Protein AF-A0A959J757-F1 (afdb_monomer)

Radius of gyration: 20.27 Å; Cα contacts (8 Å, |Δi|>4): 132; chains: 1; bounding box: 50×36×52 Å

Structure (mmCIF, N/CA/C/O backbone):
data_AF-A0A959J757-F1
#
_entry.id   AF-A0A959J757-F1
#
loop_
_atom_site.group_PDB
_atom_site.id
_atom_site.type_symbol
_ato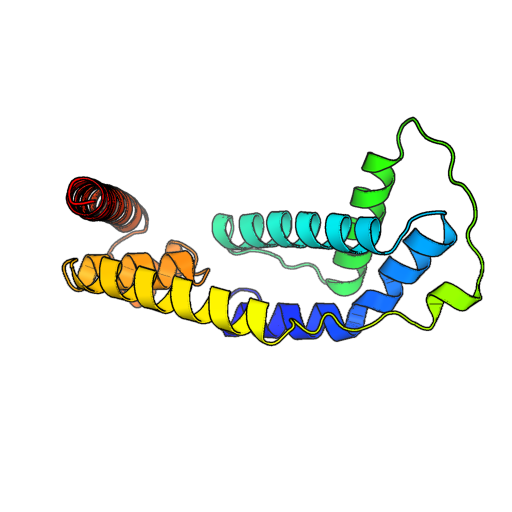m_site.label_atom_id
_atom_site.label_alt_id
_atom_site.label_comp_id
_atom_site.label_asym_id
_atom_site.label_entity_id
_atom_site.label_seq_id
_atom_site.pdbx_PDB_ins_code
_atom_site.Cartn_x
_atom_site.Cartn_y
_atom_site.Cartn_z
_atom_site.occupancy
_atom_site.B_iso_or_equiv
_atom_site.auth_seq_id
_atom_site.auth_comp_id
_atom_site.auth_asym_id
_atom_site.auth_atom_id
_atom_site.pdbx_PDB_model_num
ATOM 1 N N . MET A 1 1 ? -12.237 1.756 -11.701 1.00 68.75 1 MET A N 1
ATOM 2 C CA . MET A 1 1 ? -11.089 0.827 -11.520 1.00 68.75 1 MET A CA 1
ATOM 3 C C . MET A 1 1 ? -9.953 1.398 -10.667 1.00 68.75 1 MET A C 1
ATOM 5 O O . MET A 1 1 ? -9.907 1.036 -9.507 1.00 68.75 1 MET A O 1
ATOM 9 N N . LEU A 1 2 ? -9.057 2.284 -11.142 1.00 73.75 2 LEU A N 1
ATOM 10 C CA . LEU A 1 2 ? -7.909 2.737 -10.309 1.00 73.75 2 LEU A CA 1
ATOM 11 C C . LEU A 1 2 ? -8.295 3.537 -9.054 1.00 73.75 2 LEU A C 1
ATOM 13 O O . LEU A 1 2 ? -7.560 3.540 -8.070 1.00 73.75 2 LEU A O 1
ATOM 17 N N . TYR A 1 3 ? -9.446 4.204 -9.080 1.00 74.69 3 TYR A N 1
ATOM 18 C CA . TYR A 1 3 ? -9.943 5.008 -7.960 1.00 74.69 3 TYR A CA 1
ATOM 19 C C . TYR A 1 3 ? -10.592 4.164 -6.864 1.00 74.69 3 TYR A C 1
ATOM 21 O O . TYR A 1 3 ? -10.591 4.563 -5.707 1.00 74.69 3 TYR A O 1
ATOM 29 N N . GLU A 1 4 ? -11.102 2.989 -7.216 1.00 83.38 4 GLU A N 1
ATOM 30 C CA . GLU A 1 4 ? -11.810 2.112 -6.290 1.00 83.38 4 GLU A CA 1
ATOM 31 C C . GLU A 1 4 ? -10.814 1.188 -5.609 1.00 83.38 4 GLU A C 1
ATOM 33 O O . GLU A 1 4 ? -10.130 0.422 -6.282 1.00 83.38 4 GLU A O 1
ATOM 38 N N . GLY A 1 5 ? -10.722 1.253 -4.286 1.00 85.00 5 GLY A N 1
ATOM 39 C CA . GLY A 1 5 ? -9.860 0.378 -3.500 1.00 85.00 5 GLY A CA 1
ATOM 40 C C . GLY A 1 5 ? -10.224 -1.104 -3.608 1.00 85.00 5 GLY A C 1
ATOM 41 O O . GLY A 1 5 ? -11.229 -1.502 -4.207 1.00 85.00 5 GLY A O 1
ATOM 42 N N . GLY A 1 6 ? -9.401 -1.947 -2.989 1.00 87.06 6 GLY A N 1
ATOM 43 C CA . GLY A 1 6 ? -9.609 -3.390 -3.007 1.00 87.06 6 GLY A CA 1
ATOM 44 C C . GLY A 1 6 ? -9.318 -4.012 -4.369 1.00 87.06 6 GLY A C 1
ATOM 45 O O . GLY A 1 6 ? -8.343 -3.677 -5.046 1.00 87.06 6 GLY A O 1
ATOM 46 N N . GLU A 1 7 ? -10.169 -4.958 -4.758 1.00 88.44 7 GLU A N 1
ATOM 47 C CA . GLU A 1 7 ? -9.934 -5.811 -5.924 1.00 88.44 7 GLU A CA 1
ATOM 48 C C . GLU A 1 7 ? -9.911 -5.025 -7.244 1.00 88.44 7 GLU A C 1
ATOM 50 O O . GLU A 1 7 ? -9.098 -5.320 -8.118 1.00 88.44 7 GLU A O 1
ATOM 55 N N . ALA A 1 8 ? -10.718 -3.967 -7.370 1.00 87.75 8 ALA A N 1
ATOM 56 C CA . ALA A 1 8 ? -10.753 -3.134 -8.572 1.00 87.75 8 ALA A CA 1
ATOM 57 C C . ALA A 1 8 ? -9.390 -2.474 -8.864 1.00 87.75 8 ALA A C 1
ATOM 59 O O . ALA A 1 8 ? -8.887 -2.554 -9.991 1.00 87.75 8 ALA A O 1
ATOM 60 N N . ARG A 1 9 ? -8.743 -1.874 -7.852 1.00 87.25 9 ARG A N 1
ATOM 61 C CA . ARG A 1 9 ? -7.395 -1.300 -8.003 1.00 87.25 9 ARG A CA 1
ATOM 62 C C . ARG A 1 9 ? -6.340 -2.372 -8.246 1.00 87.25 9 ARG A C 1
ATOM 64 O O . ARG A 1 9 ? -5.465 -2.186 -9.090 1.00 87.25 9 ARG A O 1
ATOM 71 N N . LYS A 1 10 ? -6.437 -3.512 -7.557 1.00 86.88 10 LYS A N 1
ATOM 72 C CA . LYS A 1 10 ? -5.519 -4.645 -7.740 1.00 86.88 10 LYS A CA 1
ATOM 73 C C . LYS A 1 10 ? -5.543 -5.167 -9.179 1.00 86.88 10 LYS A C 1
ATOM 75 O O . LYS A 1 10 ? -4.488 -5.411 -9.766 1.00 86.88 10 LYS A O 1
ATOM 80 N N . GLN A 1 11 ? -6.727 -5.297 -9.772 1.00 87.56 11 GLN A N 1
ATOM 81 C CA . GLN A 1 11 ? -6.883 -5.704 -11.169 1.00 87.56 11 GLN A CA 1
ATOM 82 C C . GLN A 1 11 ? -6.304 -4.672 -12.134 1.00 87.56 11 GLN A C 1
ATOM 84 O O . GLN A 1 11 ? -5.620 -5.053 -13.085 1.00 87.56 11 GLN A O 1
ATOM 89 N N . ALA A 1 12 ? -6.503 -3.381 -11.860 1.00 86.56 12 ALA A N 1
ATOM 90 C CA . ALA A 1 12 ? -5.903 -2.323 -12.662 1.00 86.56 12 ALA A CA 1
ATOM 91 C C . ALA A 1 12 ? -4.368 -2.410 -12.657 1.00 86.56 12 ALA A C 1
ATOM 93 O O . ALA A 1 12 ? -3.754 -2.427 -13.723 1.00 86.56 12 ALA A O 1
ATOM 94 N N . TRP A 1 13 ? -3.745 -2.579 -11.488 1.00 85.19 13 TRP A N 1
ATOM 95 C CA . TRP A 1 13 ? -2.296 -2.776 -11.398 1.00 85.19 13 TRP A CA 1
ATOM 96 C C . TRP A 1 13 ? -1.813 -4.023 -12.123 1.00 85.19 13 TRP A C 1
ATOM 98 O O . TRP A 1 13 ? -0.822 -3.963 -12.848 1.00 85.19 13 TRP A O 1
ATOM 108 N N . LYS A 1 14 ? -2.527 -5.144 -11.982 1.00 85.88 14 LYS A N 1
ATOM 109 C CA . LYS A 1 14 ? -2.202 -6.386 -12.693 1.00 85.88 14 LYS A CA 1
ATOM 110 C C . LYS A 1 14 ? -2.222 -6.181 -14.208 1.00 85.88 14 LYS A C 1
ATOM 112 O O . LYS A 1 14 ? -1.334 -6.673 -14.901 1.00 85.88 14 LYS A O 1
ATOM 117 N N . TYR A 1 15 ? -3.206 -5.443 -14.718 1.00 85.75 15 TYR A N 1
ATOM 118 C CA . TYR A 1 15 ? -3.279 -5.080 -16.130 1.00 85.75 15 TYR A CA 1
ATOM 119 C C . TYR A 1 15 ? -2.092 -4.203 -16.551 1.00 85.75 15 TYR A C 1
ATOM 121 O O . TYR A 1 15 ? -1.427 -4.497 -17.543 1.00 85.75 15 TYR A O 1
ATOM 129 N N . MET A 1 16 ? -1.780 -3.162 -15.780 1.00 83.31 16 MET A N 1
ATOM 130 C CA . MET A 1 16 ? -0.703 -2.216 -16.089 1.00 83.31 16 MET A CA 1
ATOM 131 C C . MET A 1 16 ? 0.674 -2.882 -16.061 1.00 83.31 16 MET A C 1
ATOM 133 O O . MET A 1 16 ? 1.469 -2.663 -16.972 1.00 83.31 16 MET A O 1
ATOM 137 N N . TYR A 1 17 ? 0.925 -3.746 -15.074 1.00 82.69 17 TYR A N 1
ATOM 138 C CA . TYR A 1 17 ? 2.137 -4.559 -14.994 1.00 82.69 17 TYR A CA 1
ATOM 139 C C . TYR A 1 17 ? 2.300 -5.417 -16.248 1.00 82.69 17 TYR A C 1
ATOM 141 O O . TYR A 1 17 ? 3.321 -5.346 -16.921 1.00 82.69 17 TYR A O 1
ATOM 149 N N . LYS A 1 18 ? 1.265 -6.172 -16.628 1.00 82.62 18 LYS A N 1
ATOM 150 C CA . LYS A 1 18 ? 1.324 -7.036 -17.813 1.00 82.62 18 LYS A CA 1
ATOM 151 C C . LYS A 1 18 ? 1.508 -6.258 -19.115 1.00 82.62 18 LYS A C 1
ATOM 153 O O . LYS A 1 18 ? 2.212 -6.715 -20.006 1.00 82.62 18 LYS A O 1
ATOM 158 N N . THR A 1 19 ? 0.877 -5.093 -19.226 1.00 83.81 19 THR A N 1
ATOM 159 C CA . THR A 1 19 ? 0.795 -4.364 -20.498 1.00 83.81 19 THR A CA 1
ATOM 160 C C . THR A 1 19 ? 1.984 -3.432 -20.719 1.00 83.81 19 THR A C 1
ATOM 162 O O . THR A 1 19 ? 2.419 -3.254 -21.853 1.00 83.81 19 THR A O 1
ATOM 165 N N . TRP A 1 20 ? 2.510 -2.799 -19.665 1.00 85.81 20 TRP A N 1
ATOM 166 C CA . TRP A 1 20 ? 3.476 -1.696 -19.799 1.00 85.81 20 TRP A CA 1
ATOM 167 C C . TRP A 1 20 ? 4.883 -2.041 -19.317 1.00 85.81 20 TRP A C 1
ATOM 169 O O . TRP A 1 20 ? 5.798 -1.250 -19.546 1.00 85.81 20 TRP A O 1
ATOM 179 N N . ARG A 1 21 ? 5.090 -3.217 -18.704 1.00 84.50 21 ARG A N 1
ATOM 180 C CA . ARG A 1 21 ? 6.397 -3.617 -18.160 1.00 84.50 21 ARG A CA 1
ATOM 181 C C . ARG A 1 21 ? 7.527 -3.540 -19.158 1.00 84.50 21 ARG A C 1
ATOM 183 O O . ARG A 1 21 ? 8.558 -2.933 -18.884 1.00 84.50 21 ARG A O 1
ATOM 190 N N . VAL A 1 22 ? 7.287 -4.051 -20.355 1.00 85.69 22 VAL A N 1
ATOM 191 C CA . VAL A 1 22 ? 8.282 -4.075 -21.426 1.00 85.69 22 VAL A CA 1
ATOM 192 C C . VAL A 1 22 ? 8.825 -2.671 -21.747 1.00 85.69 22 VAL A C 1
ATOM 194 O O . VAL A 1 22 ? 10.018 -2.529 -22.017 1.00 85.69 22 VAL A O 1
ATOM 197 N N . ASP A 1 23 ? 8.003 -1.618 -21.672 1.00 85.06 23 ASP A N 1
ATOM 198 C CA . ASP A 1 23 ? 8.388 -0.261 -22.084 1.00 85.06 23 ASP A CA 1
ATOM 199 C C . ASP A 1 23 ? 9.425 0.385 -21.156 1.00 85.06 23 ASP A C 1
ATOM 201 O O . ASP A 1 23 ? 10.358 1.053 -21.621 1.00 85.06 23 ASP A O 1
ATOM 205 N N . TYR A 1 24 ? 9.260 0.221 -19.841 1.00 87.56 24 TYR A N 1
ATOM 206 C CA . TYR A 1 24 ? 10.198 0.764 -18.859 1.00 87.56 24 TYR A CA 1
ATOM 207 C C . TYR A 1 24 ? 11.357 -0.197 -18.577 1.00 87.56 24 TYR A C 1
ATOM 209 O O . TYR A 1 24 ? 12.490 0.276 -18.465 1.00 87.56 24 TYR A O 1
ATOM 217 N N . SER A 1 25 ? 11.125 -1.517 -18.566 1.00 88.56 25 SER A N 1
ATOM 218 C CA . SER A 1 25 ? 12.182 -2.524 -18.402 1.00 88.56 25 SER A CA 1
ATOM 219 C C . SER A 1 25 ? 13.226 -2.402 -19.502 1.00 88.56 25 SER A C 1
ATOM 221 O O . SER A 1 25 ? 14.413 -2.280 -19.216 1.00 88.56 25 SER A O 1
ATOM 223 N N . ARG A 1 26 ? 12.794 -2.318 -20.768 1.00 88.00 26 ARG A N 1
ATOM 224 C CA . ARG A 1 26 ? 13.711 -2.178 -21.906 1.00 88.00 26 ARG A CA 1
ATOM 225 C C . ARG A 1 26 ? 14.600 -0.944 -21.776 1.00 88.00 26 ARG A C 1
ATOM 227 O O . ARG A 1 26 ? 15.775 -1.009 -22.111 1.00 88.00 26 ARG A O 1
ATOM 234 N N . PHE A 1 27 ? 14.054 0.180 -21.313 1.00 88.94 27 PHE A N 1
ATOM 235 C CA . PHE A 1 27 ? 14.838 1.402 -21.128 1.00 88.94 27 PHE A CA 1
ATOM 236 C C . PHE A 1 27 ? 15.913 1.238 -20.050 1.00 88.94 27 PHE A C 1
ATOM 238 O O . PHE A 1 27 ? 17.068 1.591 -20.288 1.00 88.94 27 PHE A O 1
ATOM 245 N N . ILE A 1 28 ? 15.527 0.712 -18.885 1.00 89.06 28 ILE A N 1
ATOM 246 C CA . ILE A 1 28 ? 16.415 0.551 -17.730 1.00 89.06 28 ILE A CA 1
ATOM 247 C C . ILE A 1 28 ? 17.534 -0.436 -18.059 1.00 89.06 28 ILE A C 1
ATOM 249 O O . ILE A 1 28 ? 18.704 -0.095 -17.910 1.00 89.06 28 ILE A O 1
ATOM 253 N N . LEU A 1 29 ? 17.188 -1.606 -18.601 1.00 88.75 29 LEU A N 1
ATOM 254 C CA . LEU A 1 29 ? 18.164 -2.624 -18.985 1.00 88.75 29 LEU A CA 1
ATOM 255 C C . LEU A 1 29 ? 19.155 -2.084 -20.034 1.00 88.75 29 LEU A C 1
ATOM 257 O O . LEU A 1 29 ? 20.362 -2.242 -19.871 1.00 88.75 29 LEU A O 1
ATOM 261 N N . LYS A 1 30 ? 18.671 -1.333 -21.044 1.00 85.19 30 LYS A N 1
ATOM 262 C CA . LYS A 1 30 ? 19.527 -0.768 -22.114 1.00 85.19 30 LYS A CA 1
ATOM 263 C C . LYS A 1 30 ? 20.494 0.276 -21.585 1.00 85.19 30 LYS A C 1
ATOM 265 O O . LYS A 1 30 ? 21.531 0.528 -22.183 1.00 85.19 30 LYS A O 1
ATOM 270 N N . SER A 1 31 ? 20.126 0.893 -20.473 1.00 86.81 31 SER A N 1
ATOM 271 C CA . SER A 1 31 ? 20.916 1.916 -19.809 1.00 86.81 31 SER A CA 1
ATOM 272 C C . SER A 1 31 ? 21.798 1.320 -18.701 1.00 86.81 31 SER A C 1
ATOM 274 O O . SER A 1 31 ? 22.287 2.060 -17.855 1.00 86.81 31 SER A O 1
ATOM 276 N N . GLY A 1 32 ? 21.997 -0.003 -18.684 1.00 85.56 32 GLY A N 1
ATOM 277 C CA . GLY A 1 32 ? 22.878 -0.691 -17.738 1.00 85.56 32 GLY A CA 1
ATOM 278 C C . GLY A 1 32 ? 22.242 -1.070 -16.402 1.00 85.56 32 GLY A C 1
ATOM 279 O O . GLY A 1 32 ? 22.938 -1.458 -15.462 1.00 85.56 32 GLY A O 1
ATOM 280 N N . GLY A 1 33 ? 20.918 -0.959 -16.286 1.00 85.38 33 GLY A N 1
ATOM 281 C CA . GLY A 1 33 ? 20.179 -1.468 -15.135 1.00 85.38 33 GLY A CA 1
ATOM 282 C C . GLY A 1 33 ? 19.950 -2.978 -15.195 1.00 85.38 33 GLY A C 1
ATOM 283 O O . GLY A 1 33 ? 20.204 -3.609 -16.224 1.00 85.38 33 GLY A O 1
ATOM 284 N N . ASN A 1 34 ? 19.550 -3.582 -14.077 1.00 86.19 34 ASN A N 1
ATOM 285 C CA . ASN A 1 34 ? 19.190 -5.006 -13.990 1.00 86.19 34 ASN A CA 1
ATOM 286 C C . ASN A 1 34 ? 17.689 -5.169 -13.701 1.00 86.19 34 ASN A C 1
ATOM 288 O O . ASN A 1 34 ? 16.956 -4.185 -13.583 1.00 86.19 34 ASN A O 1
ATOM 292 N N . GLN A 1 35 ? 17.232 -6.419 -13.627 1.00 84.75 35 GLN A N 1
ATOM 293 C CA . GLN A 1 35 ? 15.829 -6.726 -13.370 1.00 84.75 35 GLN A CA 1
ATOM 294 C C . GLN A 1 35 ? 15.378 -6.283 -11.967 1.00 84.75 35 GLN A C 1
ATOM 296 O O . GLN A 1 35 ? 14.284 -5.737 -11.841 1.00 84.75 35 GLN A O 1
ATOM 301 N N . ASP A 1 36 ? 16.235 -6.401 -10.953 1.00 86.50 36 ASP A N 1
ATOM 302 C CA . ASP A 1 36 ? 15.923 -5.948 -9.590 1.00 86.50 36 ASP A CA 1
ATOM 303 C C . ASP A 1 36 ? 15.689 -4.431 -9.548 1.00 86.50 36 ASP A C 1
ATOM 305 O O . ASP A 1 36 ? 14.701 -3.953 -9.004 1.00 86.50 36 ASP A O 1
ATOM 309 N N . GLU A 1 37 ? 16.524 -3.653 -10.240 1.00 89.25 37 GLU A N 1
ATOM 310 C CA . GLU A 1 37 ? 16.382 -2.200 -10.348 1.00 89.25 37 GLU A CA 1
ATOM 311 C C . GLU A 1 37 ? 15.108 -1.777 -11.091 1.00 89.25 37 GLU A C 1
ATOM 313 O O . GLU A 1 37 ? 14.552 -0.707 -10.819 1.00 89.25 37 GLU A O 1
ATOM 318 N N . VAL A 1 38 ? 14.637 -2.593 -12.037 1.00 88.50 38 VAL A N 1
ATOM 319 C CA . VAL A 1 38 ? 13.340 -2.397 -12.696 1.00 88.50 38 VAL A CA 1
ATOM 320 C C . VAL A 1 38 ? 12.208 -2.587 -11.691 1.00 88.50 38 VAL A C 1
ATOM 322 O O . VAL A 1 38 ? 11.309 -1.743 -11.619 1.00 88.50 38 VAL A O 1
ATOM 325 N N . ASP A 1 39 ? 12.240 -3.688 -10.943 1.00 87.56 39 ASP A N 1
ATOM 326 C CA . ASP A 1 39 ? 11.175 -4.064 -10.016 1.00 87.56 39 ASP A CA 1
ATOM 327 C C . ASP A 1 39 ? 11.140 -3.126 -8.795 1.00 87.56 39 ASP A C 1
ATOM 329 O O . ASP A 1 39 ? 10.057 -2.709 -8.371 1.00 87.56 39 ASP A O 1
ATOM 333 N N . ASP A 1 40 ? 12.295 -2.658 -8.323 1.00 89.75 40 ASP A N 1
ATOM 334 C CA . ASP A 1 40 ? 12.423 -1.635 -7.282 1.00 89.75 40 ASP A CA 1
ATOM 335 C C . ASP A 1 40 ? 11.873 -0.279 -7.731 1.00 89.75 40 ASP A C 1
ATOM 337 O O . ASP A 1 4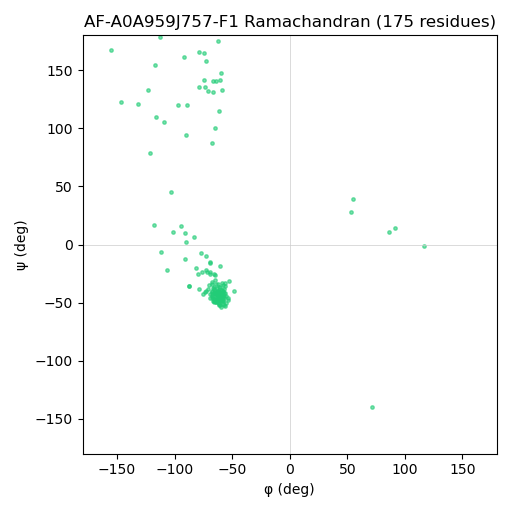0 ? 11.099 0.367 -7.013 1.00 89.75 40 ASP A O 1
ATOM 341 N N . ALA A 1 41 ? 12.250 0.175 -8.931 1.00 91.31 41 ALA A N 1
ATOM 342 C CA . ALA A 1 41 ? 11.775 1.446 -9.467 1.00 91.31 41 ALA A CA 1
ATOM 343 C C . ALA A 1 41 ? 10.255 1.424 -9.674 1.00 91.31 41 ALA A C 1
ATOM 345 O O . ALA A 1 41 ? 9.571 2.393 -9.330 1.00 91.31 41 ALA A O 1
ATOM 346 N N . LEU A 1 42 ? 9.721 0.315 -10.194 1.00 89.50 42 LEU A N 1
ATOM 347 C CA . LEU A 1 42 ? 8.287 0.102 -10.323 1.00 89.50 42 LEU A CA 1
ATOM 348 C C . LEU A 1 42 ? 7.599 0.122 -8.957 1.00 89.50 42 LEU A C 1
ATOM 350 O O . LEU A 1 42 ? 6.645 0.876 -8.782 1.00 89.50 42 LEU A O 1
ATOM 354 N N . SER A 1 43 ? 8.082 -0.662 -7.994 1.00 88.00 43 SER A N 1
ATOM 355 C CA . SER A 1 43 ? 7.472 -0.781 -6.666 1.00 88.00 43 SER A CA 1
ATOM 356 C C . SER A 1 43 ? 7.369 0.572 -5.971 1.00 88.00 43 SER A C 1
ATOM 358 O O . SER A 1 43 ? 6.323 0.917 -5.421 1.00 88.00 43 SER A O 1
ATOM 360 N N . GLN A 1 44 ? 8.409 1.401 -6.070 1.00 90.06 44 GLN A N 1
ATOM 361 C CA . GLN A 1 44 ? 8.388 2.751 -5.510 1.00 90.06 44 GLN A CA 1
ATOM 362 C C . GLN A 1 44 ? 7.372 3.664 -6.207 1.00 90.06 44 GLN A C 1
ATOM 364 O O . GLN A 1 44 ? 6.646 4.393 -5.532 1.00 90.06 44 GLN A O 1
ATOM 369 N N . VAL A 1 45 ? 7.270 3.604 -7.537 1.00 90.06 45 VAL A N 1
ATOM 370 C CA . VAL A 1 45 ? 6.253 4.360 -8.286 1.00 90.06 45 VAL A CA 1
ATOM 371 C C . VAL A 1 45 ? 4.840 3.891 -7.935 1.00 90.06 45 VAL A C 1
ATOM 373 O O . VAL A 1 45 ? 3.959 4.727 -7.740 1.00 90.06 45 VAL A O 1
ATOM 376 N N . CYS A 1 46 ? 4.622 2.582 -7.798 1.00 87.31 46 CYS A N 1
ATOM 377 C CA . CYS A 1 46 ? 3.350 2.014 -7.360 1.00 87.31 46 CYS A CA 1
ATOM 378 C C . CYS A 1 46 ? 2.959 2.533 -5.973 1.00 87.31 46 CYS A C 1
ATOM 380 O O . CYS A 1 46 ? 1.843 3.019 -5.799 1.00 87.31 46 CYS A O 1
ATOM 382 N N . MET A 1 47 ? 3.883 2.511 -5.007 1.00 86.50 47 MET A N 1
ATOM 383 C CA . MET A 1 47 ? 3.646 3.032 -3.656 1.00 86.50 47 MET A CA 1
ATOM 384 C C . MET A 1 47 ? 3.323 4.533 -3.657 1.00 86.50 47 MET A C 1
ATOM 386 O O . MET A 1 47 ? 2.379 4.968 -2.998 1.00 86.50 47 MET A O 1
ATOM 390 N N . GLU A 1 48 ? 4.078 5.341 -4.405 1.00 87.06 48 GLU A N 1
ATOM 391 C CA . GLU A 1 48 ? 3.830 6.784 -4.529 1.00 87.06 48 GLU A CA 1
ATOM 392 C C . GLU A 1 48 ? 2.461 7.077 -5.163 1.00 87.06 48 GLU A C 1
ATOM 394 O O . GLU A 1 48 ? 1.744 7.980 -4.716 1.00 87.06 48 GLU A O 1
ATOM 399 N N . PHE A 1 49 ? 2.080 6.302 -6.181 1.00 85.75 49 PHE A N 1
ATOM 400 C CA . PHE A 1 49 ? 0.785 6.418 -6.842 1.00 85.75 49 PHE A CA 1
ATOM 401 C C . PHE A 1 49 ? -0.364 6.022 -5.910 1.00 85.75 49 PHE A C 1
ATOM 403 O O . PHE A 1 49 ? -1.313 6.793 -5.769 1.00 85.75 49 PHE A O 1
ATOM 410 N N . GLU A 1 50 ? -0.266 4.878 -5.229 1.00 84.62 50 GLU A N 1
ATOM 411 C CA . GLU A 1 50 ? -1.253 4.418 -4.242 1.00 84.62 50 GLU A CA 1
ATOM 412 C C . GLU A 1 50 ? -1.484 5.464 -3.153 1.00 84.62 50 GLU A C 1
ATOM 414 O O . GLU A 1 50 ? -2.618 5.880 -2.909 1.00 84.62 50 GLU A O 1
ATOM 419 N N . ASN A 1 51 ? -0.404 5.973 -2.556 1.00 84.69 51 ASN A N 1
ATOM 420 C CA . ASN A 1 51 ? -0.483 7.008 -1.529 1.00 84.69 51 ASN A CA 1
ATOM 421 C C . ASN A 1 51 ? -1.193 8.266 -2.044 1.00 84.69 51 ASN A C 1
ATOM 423 O O . ASN A 1 51 ? -2.022 8.849 -1.340 1.00 84.69 51 ASN A O 1
ATOM 427 N N . ARG A 1 52 ? -0.915 8.673 -3.288 1.00 84.06 52 ARG A N 1
ATOM 428 C CA . ARG A 1 52 ? -1.576 9.820 -3.920 1.00 84.06 52 ARG A CA 1
AT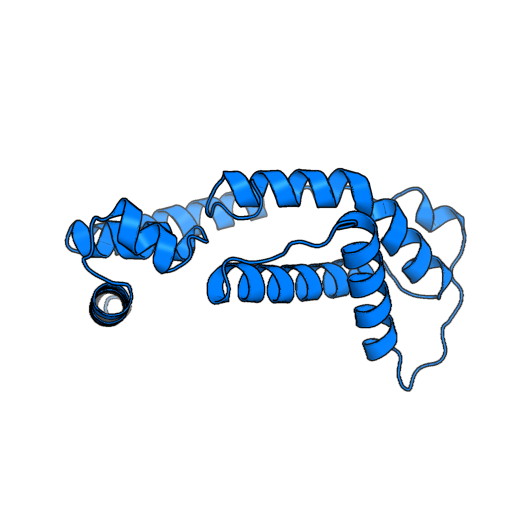OM 429 C C . ARG A 1 52 ? -3.063 9.566 -4.146 1.00 84.06 52 ARG A C 1
ATOM 431 O O . ARG A 1 52 ? -3.867 10.444 -3.824 1.00 84.06 52 ARG A O 1
ATOM 438 N N . VAL A 1 53 ? -3.437 8.406 -4.684 1.00 83.19 53 VAL A N 1
ATOM 439 C CA . VAL A 1 53 ? -4.841 8.043 -4.934 1.00 83.19 53 VAL A CA 1
ATOM 440 C C . VAL A 1 53 ? -5.615 8.002 -3.620 1.00 83.19 53 VAL A C 1
ATOM 442 O O . VAL A 1 53 ? -6.648 8.660 -3.508 1.00 83.19 53 VAL A O 1
ATOM 445 N N . ILE A 1 54 ? -5.075 7.340 -2.595 1.00 83.12 54 ILE A N 1
ATOM 446 C CA . ILE A 1 54 ? -5.687 7.239 -1.264 1.00 83.12 54 ILE A CA 1
ATOM 447 C C . ILE A 1 54 ? -5.856 8.619 -0.612 1.00 83.12 54 ILE A C 1
ATOM 449 O O . ILE A 1 54 ? -6.889 8.885 0.009 1.00 83.12 54 ILE A O 1
ATOM 453 N N . ALA A 1 55 ? -4.865 9.506 -0.738 1.00 79.69 55 ALA A N 1
ATOM 454 C CA . ALA A 1 55 ? -4.901 10.828 -0.117 1.00 79.69 55 ALA A CA 1
ATOM 455 C C . ALA A 1 55 ? -5.830 11.810 -0.846 1.00 79.69 55 ALA A C 1
ATOM 457 O O . ALA A 1 55 ? -6.556 12.576 -0.212 1.00 79.69 55 ALA A O 1
ATOM 458 N N . THR A 1 56 ? -5.793 11.819 -2.179 1.00 73.88 56 THR A N 1
ATOM 459 C CA . THR A 1 56 ? -6.402 12.893 -2.979 1.00 73.88 56 THR A CA 1
ATOM 460 C C . THR A 1 56 ? -7.691 12.480 -3.678 1.00 73.88 56 THR A C 1
ATOM 462 O O . THR A 1 56 ? -8.504 13.351 -3.992 1.00 73.88 56 THR A O 1
ATOM 465 N N . ASN A 1 57 ? -7.912 11.180 -3.891 1.00 70.44 57 ASN A N 1
ATOM 466 C CA . ASN A 1 57 ? -8.934 10.641 -4.791 1.00 70.44 57 ASN A CA 1
ATOM 467 C C . ASN A 1 57 ? -8.852 11.222 -6.222 1.00 70.44 57 ASN A C 1
ATOM 469 O O . ASN A 1 57 ? -9.866 11.349 -6.902 1.00 70.44 57 ASN A O 1
ATOM 473 N N . LYS A 1 58 ? -7.656 11.631 -6.669 1.00 63.72 58 LYS A N 1
ATOM 474 C CA . LYS A 1 58 ? -7.379 12.138 -8.023 1.00 63.72 58 LYS A CA 1
ATOM 475 C C . LYS A 1 58 ? -6.275 11.278 -8.646 1.00 63.72 58 LYS A C 1
ATOM 477 O O . LYS A 1 58 ? -5.256 11.054 -7.993 1.00 63.72 58 LYS A O 1
ATOM 482 N N . PRO A 1 59 ? -6.431 10.820 -9.898 1.00 56.06 59 PRO A N 1
ATOM 483 C CA . PRO A 1 59 ? -5.636 11.485 -10.936 1.00 56.06 59 PRO A CA 1
ATOM 484 C C . PRO A 1 59 ? -6.337 11.559 -12.307 1.00 56.06 59 PRO A C 1
ATOM 486 O O . PRO A 1 59 ? -6.612 10.507 -12.870 1.00 56.06 59 PRO A O 1
ATOM 489 N N . PRO A 1 60 ? -6.558 12.731 -12.929 1.00 53.66 60 PRO A N 1
ATOM 490 C CA . PRO A 1 60 ? -6.782 12.790 -14.365 1.00 53.66 60 PRO A CA 1
ATOM 491 C C . PRO A 1 60 ? -5.415 12.969 -15.024 1.00 53.66 60 PRO A C 1
ATOM 493 O O . PRO A 1 60 ? -4.876 14.069 -15.100 1.00 53.66 60 PRO A O 1
ATOM 496 N N . ILE A 1 61 ? -4.805 11.859 -15.418 1.00 68.75 61 ILE A N 1
ATOM 497 C CA . ILE A 1 61 ? -3.638 11.892 -16.291 1.00 68.75 61 ILE A CA 1
ATOM 498 C C . ILE A 1 61 ? -4.141 11.348 -17.615 1.00 68.75 61 ILE A C 1
ATOM 500 O O . ILE A 1 61 ? -4.384 10.149 -17.724 1.00 68.75 61 ILE A O 1
ATOM 504 N N . GLU A 1 62 ? -4.321 12.233 -18.594 1.00 69.50 62 GLU A N 1
ATOM 505 C CA . GLU 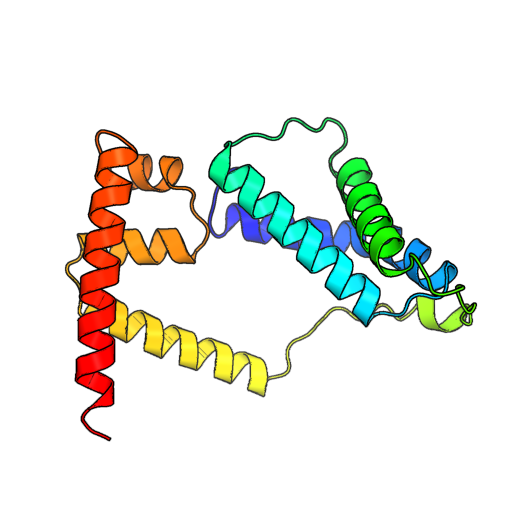A 1 62 ? -4.832 11.882 -19.927 1.00 69.50 62 GLU A CA 1
ATOM 506 C C . GLU A 1 62 ? -4.031 10.736 -20.561 1.00 69.50 62 GLU A C 1
ATOM 508 O O . GLU A 1 62 ? -4.585 9.879 -21.242 1.00 69.50 62 GLU A O 1
ATOM 513 N N . ASN A 1 63 ? -2.732 10.655 -20.247 1.00 83.94 63 ASN A N 1
ATOM 514 C CA . ASN A 1 63 ? -1.855 9.564 -20.650 1.00 83.94 63 ASN A CA 1
ATOM 515 C C . ASN A 1 63 ? -1.214 8.854 -19.444 1.00 83.94 63 ASN A C 1
ATOM 517 O O . ASN A 1 63 ? -0.042 9.066 -19.114 1.00 83.94 63 ASN A O 1
ATOM 521 N N . LEU A 1 64 ? -1.983 7.983 -18.788 1.00 84.69 64 LEU A N 1
ATOM 522 C CA . LEU A 1 64 ? -1.513 7.199 -17.642 1.00 84.69 64 LEU A CA 1
ATOM 523 C C . LEU A 1 64 ? -0.312 6.297 -17.980 1.00 84.69 64 LEU A C 1
ATOM 525 O O . LEU A 1 64 ? 0.617 6.198 -17.177 1.00 84.69 64 LEU A O 1
ATOM 529 N N . ARG A 1 65 ? -0.300 5.673 -19.169 1.00 86.44 65 ARG A N 1
ATOM 530 C CA . ARG A 1 65 ? 0.822 4.838 -19.634 1.00 86.44 65 ARG A CA 1
ATOM 531 C C . ARG A 1 65 ? 2.107 5.656 -19.699 1.00 86.44 65 ARG A C 1
ATOM 533 O O . ARG A 1 65 ? 3.106 5.281 -19.093 1.00 86.44 65 ARG A O 1
ATOM 540 N N . GLY A 1 66 ? 2.069 6.784 -20.408 1.00 87.44 66 GLY A N 1
ATOM 541 C CA . GLY A 1 66 ? 3.213 7.678 -20.569 1.00 87.44 66 GLY A CA 1
ATOM 542 C C . GLY A 1 66 ? 3.713 8.206 -19.229 1.00 87.44 66 GLY A C 1
ATOM 543 O O . GLY A 1 66 ? 4.913 8.165 -18.963 1.00 87.44 66 GLY A O 1
ATOM 544 N N . TYR A 1 67 ? 2.794 8.612 -18.353 1.00 88.12 67 TYR A N 1
ATOM 545 C CA . TYR A 1 67 ? 3.133 9.043 -17.002 1.00 88.12 67 TYR A CA 1
ATOM 546 C C . TYR A 1 67 ? 3.866 7.965 -16.208 1.00 88.12 67 TYR A C 1
ATOM 548 O O . TYR A 1 67 ? 4.943 8.241 -15.689 1.00 88.12 67 TYR A O 1
ATOM 556 N N . LEU A 1 68 ? 3.342 6.738 -16.139 1.00 87.94 68 LEU A N 1
ATOM 557 C CA . LEU A 1 68 ? 3.985 5.689 -15.346 1.00 87.94 68 LEU A CA 1
ATOM 558 C C . LEU A 1 68 ? 5.319 5.253 -15.922 1.00 87.94 68 LEU A C 1
ATOM 560 O O . LEU A 1 68 ? 6.288 5.142 -15.174 1.00 87.94 68 LEU A O 1
ATOM 564 N N . VAL A 1 69 ? 5.400 5.080 -17.242 1.00 89.62 69 VAL A N 1
ATOM 565 C CA . VAL A 1 69 ? 6.670 4.787 -17.911 1.00 89.62 69 VAL A CA 1
ATOM 566 C C . VAL A 1 69 ? 7.694 5.872 -17.572 1.00 89.62 69 VAL A C 1
ATOM 568 O O . VAL A 1 69 ? 8.829 5.557 -17.215 1.00 89.62 69 VAL A O 1
ATOM 571 N N . GLN A 1 70 ? 7.308 7.149 -17.614 1.00 90.12 70 GLN A N 1
ATOM 572 C CA . GLN A 1 70 ? 8.204 8.250 -17.274 1.00 90.12 70 GLN A CA 1
ATOM 573 C C . GLN A 1 70 ? 8.574 8.272 -15.785 1.00 90.12 70 GLN A C 1
ATOM 575 O O . GLN A 1 70 ? 9.738 8.502 -15.454 1.00 90.12 70 GLN A O 1
ATOM 580 N N . CYS A 1 71 ? 7.621 8.017 -14.888 1.00 90.75 71 CYS A N 1
ATOM 581 C CA . CYS A 1 71 ? 7.854 7.926 -13.451 1.00 90.75 71 CYS A CA 1
ATOM 582 C C . CYS A 1 71 ? 8.883 6.844 -13.125 1.00 90.75 71 CYS A C 1
ATOM 584 O O . CYS A 1 71 ? 9.849 7.143 -12.428 1.00 90.75 71 CYS A O 1
ATOM 586 N N . VAL A 1 72 ? 8.737 5.638 -13.681 1.00 92.50 72 VAL A N 1
ATOM 587 C CA . VAL A 1 72 ? 9.665 4.520 -13.443 1.00 92.50 72 VAL A CA 1
ATOM 588 C C . VAL A 1 72 ? 11.066 4.867 -13.947 1.00 92.50 72 VAL A C 1
ATOM 590 O O . VAL A 1 72 ? 12.036 4.768 -13.197 1.00 92.50 72 VAL A O 1
ATOM 593 N N . LYS A 1 73 ? 11.183 5.395 -15.174 1.00 91.56 73 LYS A N 1
ATOM 594 C CA . LYS A 1 73 ? 12.474 5.840 -15.730 1.00 91.56 73 LYS A CA 1
ATOM 595 C C . LYS A 1 73 ? 13.128 6.925 -14.877 1.00 91.56 73 LYS A C 1
ATOM 597 O O . LYS A 1 73 ? 14.326 6.872 -14.616 1.00 91.56 73 LYS A O 1
ATOM 602 N N . ASN A 1 74 ? 12.359 7.922 -14.445 1.00 90.31 74 ASN A N 1
ATOM 603 C CA . ASN A 1 74 ? 12.859 9.008 -13.606 1.00 90.31 74 ASN A CA 1
ATOM 604 C C . ASN A 1 74 ? 13.275 8.511 -12.222 1.00 90.31 74 ASN A C 1
ATOM 606 O O . ASN A 1 74 ? 14.261 9.005 -11.676 1.00 90.31 74 ASN A O 1
ATOM 610 N N . LYS A 1 75 ? 12.539 7.548 -11.660 1.00 92.44 75 LYS A N 1
ATOM 611 C CA . LYS A 1 75 ? 12.856 6.948 -10.369 1.00 92.44 75 LYS A CA 1
ATOM 612 C C . LYS A 1 75 ? 14.191 6.215 -10.428 1.00 92.44 75 LYS A C 1
ATOM 614 O O . LYS A 1 75 ? 15.061 6.514 -9.619 1.00 92.44 75 LYS A O 1
ATOM 619 N N . TRP A 1 76 ? 14.394 5.383 -11.447 1.00 93.12 76 TRP A N 1
ATOM 620 C CA . TRP A 1 76 ? 15.671 4.713 -11.687 1.00 93.12 76 TRP A CA 1
ATOM 621 C C . TRP A 1 76 ? 16.817 5.701 -11.970 1.00 93.12 76 TRP A C 1
ATOM 623 O O . TRP A 1 76 ? 17.876 5.620 -11.366 1.00 93.12 76 TRP A O 1
ATOM 633 N N . ARG A 1 77 ? 16.614 6.738 -12.795 1.00 88.06 77 ARG A N 1
ATOM 634 C CA . ARG A 1 77 ? 17.661 7.759 -13.025 1.00 88.06 77 ARG A CA 1
ATOM 635 C C . ARG A 1 77 ? 18.146 8.432 -11.738 1.00 88.06 77 ARG A C 1
ATOM 637 O O . ARG A 1 77 ? 19.312 8.802 -11.648 1.00 88.06 77 ARG A O 1
ATOM 644 N N . LYS A 1 78 ? 17.264 8.614 -10.748 1.00 87.69 78 LYS A N 1
ATOM 645 C CA . LYS A 1 78 ? 17.645 9.184 -9.448 1.00 87.69 78 LYS A CA 1
ATOM 646 C C . LYS A 1 78 ? 18.562 8.255 -8.653 1.00 87.69 78 LYS A C 1
ATOM 648 O O . LYS A 1 78 ? 19.417 8.778 -7.949 1.00 87.69 78 LYS A O 1
ATOM 653 N N . THR A 1 79 ? 18.424 6.933 -8.782 1.00 84.50 79 THR A N 1
ATOM 654 C CA . THR A 1 79 ? 19.311 5.969 -8.104 1.00 84.50 79 THR A CA 1
ATOM 655 C C . THR A 1 79 ? 20.705 5.924 -8.732 1.00 84.50 79 THR A C 1
ATOM 657 O O . THR A 1 79 ? 21.664 5.583 -8.053 1.00 84.50 79 THR A O 1
ATOM 660 N N . LYS A 1 80 ? 20.845 6.342 -9.998 1.00 79.00 80 LYS A N 1
ATOM 661 C CA . LYS A 1 80 ? 22.122 6.388 -10.732 1.00 79.00 80 LYS A CA 1
ATOM 662 C C . LYS A 1 80 ? 22.905 7.701 -10.611 1.00 79.00 80 LYS A C 1
ATOM 664 O O . LYS A 1 80 ? 23.964 7.832 -11.223 1.00 79.00 80 LYS A O 1
ATOM 669 N N . LYS A 1 81 ? 22.435 8.692 -9.843 1.00 68.38 81 LYS A N 1
ATOM 670 C CA . LYS A 1 81 ? 23.229 9.907 -9.580 1.00 68.38 81 LYS A CA 1
ATOM 671 C C . LYS A 1 81 ? 24.487 9.535 -8.780 1.00 68.38 81 LYS A C 1
ATOM 673 O O . LYS A 1 81 ? 24.404 9.357 -7.573 1.00 68.38 81 LYS A O 1
ATOM 678 N N . GLY A 1 82 ? 25.630 9.432 -9.467 1.00 58.84 82 GLY A N 1
ATOM 679 C CA . GLY A 1 82 ? 26.936 9.096 -8.881 1.00 58.84 82 GLY A CA 1
ATOM 680 C C . GLY A 1 82 ? 27.564 7.785 -9.373 1.00 58.84 82 GLY A C 1
ATOM 681 O O . GLY A 1 82 ? 28.680 7.479 -8.968 1.00 58.84 82 GLY A O 1
ATOM 682 N N . THR A 1 83 ? 26.904 7.023 -10.254 1.00 55.09 83 THR A N 1
ATOM 683 C CA . THR A 1 83 ? 27.435 5.750 -10.779 1.00 55.09 83 THR A CA 1
ATOM 684 C C . THR A 1 83 ? 27.301 5.707 -12.305 1.00 55.09 83 THR A C 1
ATOM 686 O O . THR A 1 83 ? 26.180 5.826 -12.806 1.00 55.09 83 THR A O 1
ATOM 689 N N . PRO A 1 84 ? 28.399 5.558 -13.071 1.00 51.56 84 PRO A N 1
ATOM 690 C CA . PRO A 1 84 ? 28.316 5.457 -14.522 1.00 51.56 84 PRO A CA 1
ATOM 691 C C . PRO A 1 84 ? 27.604 4.155 -14.937 1.00 51.56 84 PRO A C 1
ATOM 693 O O . PRO A 1 84 ? 27.810 3.115 -14.307 1.00 51.56 84 PRO A O 1
ATOM 696 N N . PRO A 1 85 ? 26.751 4.188 -15.974 1.00 55.75 85 PRO A N 1
ATOM 697 C CA . PRO A 1 85 ? 26.063 2.995 -16.451 1.00 55.75 85 PRO A CA 1
ATOM 698 C C . PRO A 1 85 ? 27.031 2.032 -17.158 1.00 55.75 85 PRO A C 1
ATOM 700 O O . PRO A 1 85 ? 27.780 2.438 -18.044 1.00 55.75 85 PRO A O 1
ATOM 703 N N . THR A 1 86 ? 26.979 0.746 -16.807 1.00 54.62 86 THR A N 1
ATOM 704 C CA . THR A 1 86 ? 27.651 -0.352 -17.522 1.00 54.62 86 THR A CA 1
ATOM 705 C C . THR A 1 86 ? 26.667 -1.022 -18.479 1.00 54.62 86 THR A C 1
ATOM 707 O O . THR A 1 86 ? 25.630 -1.521 -18.053 1.00 54.62 86 THR A O 1
ATOM 710 N N . ALA A 1 87 ? 26.949 -1.021 -19.784 1.00 52.78 87 ALA A N 1
ATOM 711 C CA . ALA A 1 87 ? 26.061 -1.620 -20.786 1.00 52.78 87 ALA A CA 1
ATOM 712 C C . ALA A 1 87 ? 25.929 -3.149 -20.598 1.00 52.78 87 ALA A C 1
ATOM 714 O O . ALA A 1 87 ? 26.914 -3.819 -20.299 1.00 52.78 87 ALA A O 1
ATOM 715 N N . ARG A 1 88 ? 24.714 -3.693 -20.782 1.00 55.94 88 ARG A N 1
ATOM 716 C CA . ARG A 1 88 ? 24.395 -5.137 -20.704 1.00 55.94 88 ARG A CA 1
ATOM 717 C C . ARG A 1 88 ? 23.883 -5.694 -22.040 1.00 55.94 88 ARG A C 1
ATOM 719 O O . ARG A 1 88 ? 23.297 -4.957 -22.836 1.00 55.94 88 ARG A O 1
ATOM 726 N N . ASP A 1 89 ? 24.071 -6.998 -22.233 1.00 49.25 89 ASP A N 1
ATOM 727 C CA . ASP A 1 89 ? 23.964 -7.732 -23.502 1.00 49.25 89 ASP A CA 1
ATOM 728 C C . ASP A 1 89 ? 22.522 -8.058 -23.952 1.00 49.25 89 ASP A C 1
ATOM 730 O O . ASP A 1 89 ? 21.693 -8.491 -23.151 1.00 49.25 89 ASP A O 1
ATOM 734 N N . ILE A 1 90 ? 22.204 -7.846 -25.240 1.00 47.59 90 ILE A N 1
ATOM 735 C CA . ILE A 1 90 ? 20.832 -7.715 -25.806 1.00 47.59 90 ILE A CA 1
ATOM 736 C C . ILE A 1 90 ? 19.930 -8.959 -25.619 1.00 47.59 90 ILE A C 1
ATOM 738 O O . ILE A 1 90 ? 18.701 -8.843 -25.654 1.00 47.59 90 ILE A O 1
ATOM 742 N N . ASN A 1 91 ? 20.499 -10.133 -25.343 1.00 52.44 91 ASN A N 1
ATOM 743 C CA . ASN A 1 91 ? 19.739 -11.376 -25.166 1.00 52.44 91 ASN A CA 1
ATOM 744 C C . ASN A 1 91 ? 19.015 -11.506 -23.810 1.00 52.44 91 ASN A C 1
ATOM 746 O O . ASN A 1 91 ? 17.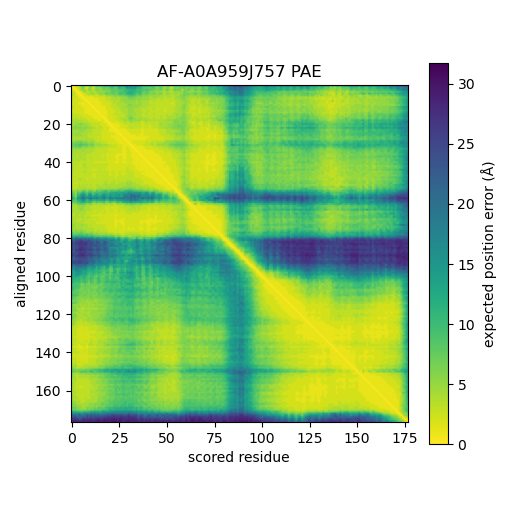975 -12.164 -23.746 1.00 52.44 91 ASN A O 1
ATOM 750 N N . ASP A 1 92 ? 19.457 -10.815 -22.754 1.00 51.59 92 ASP A N 1
ATOM 751 C CA . ASP A 1 92 ? 18.785 -10.852 -21.438 1.00 51.59 92 ASP A CA 1
ATOM 752 C C . ASP A 1 92 ? 17.408 -10.158 -21.443 1.00 51.59 92 ASP A C 1
ATOM 754 O O . ASP A 1 92 ? 16.569 -10.357 -20.565 1.00 51.59 92 ASP A O 1
ATOM 758 N N . TYR A 1 93 ? 17.137 -9.354 -22.472 1.00 50.03 93 TYR A N 1
ATOM 759 C CA . TYR A 1 93 ? 15.990 -8.453 -22.557 1.00 50.03 93 TYR A CA 1
ATOM 760 C C . TYR A 1 93 ? 14.691 -9.140 -22.988 1.00 50.03 93 TYR A C 1
ATOM 76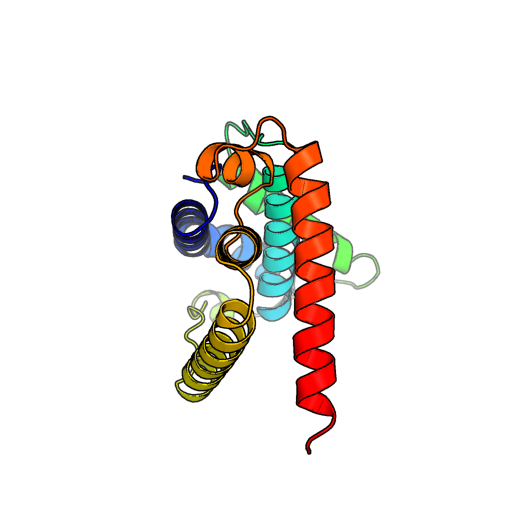2 O O . TYR A 1 93 ? 13.609 -8.587 -22.782 1.00 50.03 93 TYR A O 1
ATOM 770 N N . LEU A 1 94 ? 14.789 -10.309 -23.628 1.00 49.00 94 LEU A N 1
ATOM 771 C CA . LEU A 1 94 ? 13.644 -11.065 -24.148 1.00 49.00 94 LEU A CA 1
ATOM 772 C C . LEU A 1 94 ? 13.088 -12.069 -23.125 1.00 49.00 94 LEU A C 1
ATOM 774 O O . LEU A 1 94 ? 11.968 -12.542 -23.289 1.00 49.00 94 LEU A O 1
ATOM 778 N N . ASN A 1 95 ? 13.820 -12.327 -22.035 1.00 52.91 95 ASN A N 1
ATOM 779 C CA . ASN A 1 95 ? 13.431 -13.228 -20.947 1.00 52.91 95 ASN A CA 1
ATOM 780 C C . ASN A 1 95 ? 12.942 -12.467 -19.704 1.00 52.91 95 ASN A C 1
ATOM 782 O O . ASN A 1 95 ? 13.293 -12.795 -18.570 1.00 52.91 95 ASN A O 1
ATOM 786 N N . ILE A 1 96 ? 12.095 -11.453 -19.903 1.00 58.09 96 ILE A N 1
ATOM 787 C CA . ILE A 1 96 ? 11.368 -10.797 -18.811 1.00 58.09 96 ILE A CA 1
ATOM 788 C C . ILE A 1 96 ? 10.364 -11.819 -18.248 1.00 58.09 96 ILE A C 1
ATOM 790 O O . ILE A 1 96 ? 9.227 -11.919 -18.705 1.00 58.09 96 ILE A O 1
ATOM 794 N N . LYS A 1 97 ? 10.801 -12.636 -17.281 1.00 59.03 97 LYS A N 1
ATOM 795 C CA . LYS A 1 97 ? 9.948 -13.638 -16.631 1.00 59.03 97 LYS A CA 1
ATOM 796 C C . LYS A 1 97 ? 8.870 -12.931 -15.821 1.00 59.03 97 LYS A C 1
ATOM 798 O O . LYS A 1 97 ? 9.163 -12.012 -15.051 1.00 59.03 97 LYS A O 1
ATOM 803 N N . ASP A 1 98 ? 7.622 -13.351 -15.994 1.0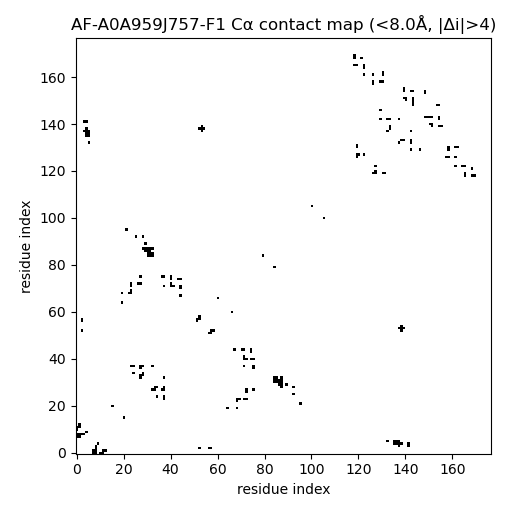0 62.78 98 ASP A N 1
ATOM 804 C CA . ASP A 1 98 ? 6.559 -13.003 -15.056 1.00 62.78 98 ASP A CA 1
ATOM 805 C C . ASP A 1 98 ? 6.947 -13.507 -13.665 1.00 62.78 98 ASP A C 1
ATOM 807 O O . ASP A 1 98 ? 7.358 -14.662 -13.519 1.00 62.78 98 ASP A O 1
ATOM 811 N N . TYR A 1 99 ? 6.800 -12.656 -12.648 1.00 65.31 99 TYR A N 1
ATOM 812 C CA . TYR A 1 99 ? 6.926 -13.106 -11.268 1.00 65.31 99 TYR A CA 1
ATOM 813 C C . TYR A 1 99 ? 5.844 -14.159 -11.000 1.00 65.31 99 TYR A C 1
ATOM 815 O O . TYR A 1 99 ? 4.643 -13.877 -11.063 1.00 65.31 99 TYR A O 1
ATOM 823 N N . LYS A 1 100 ? 6.286 -15.389 -10.744 1.00 71.00 100 LYS A N 1
ATOM 824 C CA . LYS A 1 100 ? 5.447 -16.492 -10.289 1.00 71.00 100 LYS A CA 1
ATOM 825 C C . LYS A 1 100 ? 5.939 -16.860 -8.895 1.00 71.00 100 LYS A C 1
ATOM 827 O O . LYS A 1 100 ? 7.047 -17.388 -8.809 1.00 71.00 100 LYS A O 1
ATOM 832 N N . PRO A 1 101 ? 5.161 -16.569 -7.839 1.00 73.62 101 PRO A N 1
ATOM 833 C CA . PRO A 1 101 ? 5.546 -16.991 -6.508 1.00 73.62 101 PRO A CA 1
ATOM 834 C C . PRO A 1 101 ? 5.630 -18.514 -6.475 1.00 73.62 101 PRO A C 1
ATOM 836 O O . PRO A 1 101 ? 4.829 -19.205 -7.119 1.00 73.62 101 PRO A O 1
ATOM 839 N N . ASN A 1 102 ? 6.621 -19.035 -5.763 1.00 85.50 102 ASN A N 1
ATOM 840 C CA . ASN A 1 102 ? 6.753 -20.476 -5.584 1.00 85.50 102 ASN A CA 1
ATOM 841 C C . ASN A 1 102 ? 5.684 -20.993 -4.583 1.00 85.50 102 ASN A C 1
ATOM 843 O O . ASN A 1 102 ? 5.041 -20.195 -3.893 1.00 85.50 102 ASN A O 1
ATOM 847 N N . PRO A 1 103 ? 5.435 -22.314 -4.510 1.00 88.31 103 PRO A N 1
ATOM 848 C CA . PRO A 1 103 ? 4.415 -22.864 -3.614 1.00 88.31 103 PRO A CA 1
ATOM 849 C C . PRO A 1 103 ? 4.618 -22.516 -2.132 1.00 88.31 103 PRO A C 1
ATOM 851 O O . PRO A 1 103 ? 3.636 -22.291 -1.428 1.00 88.31 103 PRO A O 1
ATOM 854 N N . GLU A 1 104 ? 5.866 -22.427 -1.670 1.00 90.12 104 GLU A N 1
ATOM 855 C CA . GLU A 1 104 ? 6.204 -22.085 -0.282 1.00 90.12 104 GLU A CA 1
ATOM 856 C C . GLU A 1 104 ? 5.838 -20.630 0.040 1.00 90.12 104 GLU A C 1
ATOM 858 O O . GLU A 1 104 ? 5.194 -20.356 1.051 1.00 90.12 104 GLU A O 1
ATOM 863 N N . GLU A 1 105 ? 6.151 -19.695 -0.859 1.00 82.62 105 GLU A N 1
ATOM 864 C CA . GLU A 1 105 ? 5.764 -18.287 -0.745 1.00 82.62 105 GLU A CA 1
ATOM 865 C C . GLU A 1 105 ? 4.238 -18.135 -0.677 1.00 82.62 105 GLU A C 1
ATOM 867 O O . GLU A 1 105 ? 3.719 -17.366 0.134 1.00 82.62 105 GLU A O 1
ATOM 872 N N . ILE A 1 106 ? 3.500 -18.892 -1.497 1.00 86.81 106 ILE A N 1
ATOM 873 C CA . ILE A 1 106 ? 2.030 -18.891 -1.479 1.00 86.81 106 ILE A CA 1
ATOM 874 C C . ILE A 1 106 ? 1.502 -19.394 -0.132 1.00 86.81 106 ILE A C 1
ATOM 876 O O . ILE A 1 106 ? 0.560 -18.803 0.409 1.00 86.81 106 ILE A O 1
ATOM 880 N N . LEU A 1 107 ? 2.093 -20.462 0.407 1.00 89.50 107 LEU A N 1
ATOM 881 C CA . LEU A 1 107 ? 1.707 -21.026 1.697 1.00 89.50 107 LEU A CA 1
ATOM 882 C C . LEU A 1 107 ? 1.920 -20.007 2.821 1.00 89.50 107 LEU A C 1
ATOM 884 O O . LEU A 1 107 ? 0.960 -19.675 3.512 1.00 89.50 107 LEU A O 1
ATOM 888 N N . ILE A 1 108 ? 3.114 -19.415 2.914 1.00 88.81 108 ILE A N 1
ATOM 889 C CA . ILE A 1 108 ? 3.457 -18.401 3.926 1.00 88.81 108 ILE A CA 1
ATOM 890 C C . ILE A 1 108 ? 2.495 -17.207 3.860 1.00 88.81 108 ILE A C 1
ATOM 892 O O . ILE A 1 108 ? 2.000 -16.728 4.880 1.00 88.81 108 ILE A O 1
ATOM 896 N N . ILE A 1 109 ? 2.189 -16.709 2.657 1.00 85.00 109 ILE A N 1
ATOM 897 C CA . ILE A 1 109 ? 1.236 -15.602 2.477 1.00 85.00 109 ILE A CA 1
ATOM 898 C C . ILE A 1 109 ? -0.162 -15.999 2.968 1.00 85.00 109 ILE A C 1
ATOM 900 O O . ILE A 1 109 ? -0.861 -15.184 3.575 1.00 85.00 109 ILE A O 1
ATOM 904 N N . THR A 1 110 ? -0.579 -17.235 2.698 1.00 87.69 110 THR A N 1
ATOM 905 C CA . THR A 1 110 ? -1.897 -17.746 3.087 1.00 87.69 110 THR A CA 1
ATOM 906 C C . THR A 1 110 ? -2.000 -17.912 4.599 1.00 87.69 110 THR A C 1
ATOM 908 O O . THR A 1 110 ? -2.970 -17.438 5.188 1.00 87.69 110 THR A O 1
ATOM 911 N N . GLU A 1 111 ? -0.988 -18.496 5.236 1.00 89.69 111 GLU A N 1
ATOM 912 C CA . GLU A 1 111 ? -0.914 -18.672 6.690 1.00 89.69 111 GLU A CA 1
ATOM 913 C C . GLU A 1 111 ? -0.921 -17.328 7.419 1.00 89.69 111 GLU A C 1
ATOM 915 O O . GLU A 1 111 ? -1.781 -17.096 8.269 1.00 89.69 111 GLU A O 1
ATOM 920 N N . ASN A 1 112 ? -0.062 -16.391 7.006 1.00 87.81 112 ASN A N 1
ATOM 921 C CA . ASN A 1 112 ? -0.021 -15.039 7.569 1.00 87.81 112 ASN A CA 1
ATOM 922 C C . ASN A 1 112 ? -1.375 -14.329 7.455 1.00 87.81 112 ASN A C 1
ATOM 924 O O . ASN A 1 112 ? -1.797 -13.605 8.360 1.00 87.81 112 ASN A O 1
ATOM 928 N N . LYS A 1 113 ? -2.081 -14.527 6.335 1.00 88.94 113 LYS A N 1
ATOM 929 C CA . LYS A 1 113 ? -3.418 -13.965 6.141 1.00 88.94 113 LYS A CA 1
ATOM 930 C C . LYS A 1 113 ? -4.431 -14.593 7.098 1.00 88.94 113 LYS A C 1
ATOM 932 O O . LYS A 1 113 ? -5.211 -13.857 7.695 1.00 88.94 113 LYS A O 1
ATOM 937 N N . MET A 1 114 ? -4.419 -15.916 7.254 1.00 91.12 114 MET A N 1
ATOM 938 C CA . MET A 1 114 ? -5.317 -16.625 8.171 1.00 91.12 114 MET A CA 1
ATOM 939 C C . MET A 1 114 ? -5.079 -16.212 9.624 1.00 91.12 114 MET A C 1
ATOM 941 O O . MET A 1 114 ? -6.035 -15.933 10.350 1.00 91.12 114 MET A O 1
ATOM 945 N N . GLU A 1 115 ? -3.817 -16.107 10.038 1.00 91.38 115 GLU A N 1
ATOM 946 C CA . GLU A 1 115 ? -3.459 -15.629 11.371 1.00 91.38 115 GLU A CA 1
ATOM 947 C C . GLU A 1 115 ? -3.957 -14.195 11.585 1.00 91.38 115 GLU A C 1
ATOM 949 O O . GLU A 1 115 ? -4.634 -13.906 12.577 1.00 91.38 115 GLU A O 1
ATOM 954 N N . PHE A 1 116 ? -3.707 -13.306 10.624 1.00 90.56 116 PHE A N 1
ATOM 955 C CA . PHE A 1 116 ? -4.170 -11.925 10.687 1.00 90.56 116 PHE A CA 1
ATOM 956 C C . PHE A 1 116 ? -5.701 -11.819 10.764 1.00 90.56 116 PHE A C 1
ATOM 958 O O . PHE A 1 116 ? -6.224 -11.064 11.591 1.00 90.56 116 PHE A O 1
ATOM 965 N N . ASP A 1 117 ? -6.429 -12.595 9.959 1.00 92.06 117 ASP A N 1
ATOM 966 C CA . ASP A 1 117 ? -7.892 -12.639 9.994 1.00 92.06 117 ASP A CA 1
ATOM 967 C C . ASP A 1 117 ? -8.396 -13.122 11.366 1.00 92.06 117 ASP A C 1
ATOM 969 O O . ASP A 1 117 ? -9.280 -12.490 11.953 1.00 92.06 117 ASP A O 1
ATOM 973 N N . SER A 1 118 ? -7.754 -14.138 11.955 1.00 93.56 118 SER A N 1
ATOM 974 C CA . SER A 1 118 ? -8.092 -14.630 13.298 1.00 93.56 118 SER A CA 1
ATOM 975 C C . SER A 1 118 ? -7.895 -13.574 14.399 1.00 93.56 118 SER A C 1
ATOM 977 O O . SER A 1 118 ? -8.654 -13.516 15.371 1.00 93.56 118 SER A O 1
ATOM 979 N N . LEU A 1 119 ? -6.896 -12.694 14.255 1.00 94.38 119 LEU A N 1
ATOM 980 C CA . LEU A 1 119 ? -6.664 -11.582 15.179 1.00 94.38 119 LEU A CA 1
ATOM 981 C C . LEU A 1 119 ? -7.738 -10.502 15.037 1.00 94.38 119 LEU A C 1
ATOM 983 O O . LEU A 1 119 ? -8.174 -9.928 16.039 1.00 94.38 119 LEU A O 1
ATOM 987 N N . LEU A 1 120 ? -8.177 -10.221 13.808 1.00 93.94 120 LEU A N 1
ATOM 988 C CA . LEU A 1 120 ? -9.252 -9.268 13.559 1.00 93.94 120 LEU A CA 1
ATOM 989 C C . LEU A 1 120 ? -10.599 -9.766 14.079 1.00 93.94 120 LEU A C 1
ATOM 991 O O . LEU A 1 120 ? -11.406 -8.949 14.527 1.00 93.94 120 LEU A O 1
ATOM 995 N N . ASP A 1 121 ? -10.863 -11.069 14.044 1.00 94.31 121 ASP A N 1
ATOM 996 C CA . ASP A 1 121 ? -12.132 -11.651 14.501 1.00 94.31 121 ASP A CA 1
ATOM 997 C C . ASP A 1 121 ? -12.322 -11.562 16.026 1.00 94.31 121 ASP A C 1
ATOM 999 O O . ASP A 1 121 ? -13.443 -11.622 16.524 1.00 94.31 121 ASP A O 1
ATOM 1003 N N . LYS A 1 122 ? -11.248 -11.277 16.774 1.00 94.75 122 LYS A N 1
ATOM 1004 C CA . LYS A 1 122 ? -11.299 -10.935 18.208 1.00 94.75 122 LYS A CA 1
ATOM 1005 C C . LYS A 1 122 ? -11.766 -9.493 18.480 1.00 94.75 122 LYS A C 1
ATOM 1007 O O . LYS A 1 122 ? -11.931 -9.105 19.637 1.00 94.75 122 LYS A O 1
ATOM 1012 N N . LEU A 1 123 ? -11.932 -8.661 17.449 1.00 96.12 123 LEU A N 1
ATOM 1013 C CA . LEU A 1 123 ? -12.438 -7.291 17.568 1.00 96.12 123 LEU A CA 1
ATOM 1014 C C . LEU A 1 123 ? -13.958 -7.234 17.398 1.00 96.12 123 LEU A C 1
ATOM 1016 O O . LEU A 1 123 ? -14.575 -8.093 16.779 1.00 96.12 123 LEU A O 1
ATOM 1020 N N . ASP A 1 124 ? -14.565 -6.139 17.865 1.00 96.38 124 ASP A N 1
ATOM 1021 C CA . ASP A 1 124 ? -15.958 -5.849 17.526 1.00 96.38 124 ASP A CA 1
ATOM 1022 C C . ASP A 1 124 ? -16.150 -5.711 16.004 1.00 96.38 124 ASP A C 1
ATOM 1024 O O . ASP A 1 124 ? -15.265 -5.214 15.300 1.00 96.38 124 ASP A O 1
ATOM 1028 N N . ARG A 1 125 ? -17.330 -6.112 15.503 1.00 95.62 125 ARG A N 1
ATOM 1029 C CA . ARG A 1 125 ? -17.665 -6.166 14.065 1.00 95.62 125 ARG A CA 1
ATOM 1030 C C . ARG A 1 125 ? -17.314 -4.880 13.318 1.00 95.62 125 ARG A C 1
ATOM 1032 O O . ARG A 1 125 ? -16.813 -4.924 12.198 1.00 95.62 125 ARG A O 1
ATOM 1039 N N . GLN A 1 126 ? -17.547 -3.726 13.940 1.00 95.06 126 GLN A N 1
ATOM 1040 C CA . GLN A 1 126 ? -17.232 -2.443 13.324 1.00 95.06 126 GLN A CA 1
ATOM 1041 C C . GLN A 1 126 ? -15.716 -2.249 13.180 1.00 95.06 126 GLN A C 1
ATOM 1043 O O . GLN A 1 126 ? -15.255 -1.855 12.111 1.00 95.06 126 GLN A O 1
ATOM 1048 N N . CYS A 1 127 ? -14.927 -2.543 14.217 1.00 97.38 127 CYS A N 1
ATOM 1049 C CA . CYS A 1 127 ? -13.468 -2.494 14.131 1.00 97.38 127 CYS A CA 1
ATOM 1050 C C . CYS A 1 127 ? -12.887 -3.507 13.136 1.00 97.38 127 CYS A C 1
ATOM 1052 O O . CYS A 1 127 ? -11.991 -3.134 12.379 1.00 97.38 127 CYS A O 1
ATOM 1054 N N . ASN A 1 128 ? -13.413 -4.734 13.094 1.00 97.25 128 ASN A N 1
ATOM 1055 C CA . ASN A 1 128 ? -13.034 -5.751 12.108 1.00 97.25 128 ASN A CA 1
ATOM 1056 C C . ASN A 1 128 ? -13.234 -5.218 10.676 1.00 97.25 128 ASN A C 1
ATOM 1058 O O . ASN A 1 128 ? -12.277 -5.138 9.907 1.00 97.25 128 ASN A O 1
ATOM 1062 N N . ASN A 1 129 ? -14.434 -4.714 10.364 1.00 96.62 129 ASN A N 1
ATOM 1063 C CA . ASN A 1 129 ? -14.763 -4.174 9.042 1.00 96.62 129 ASN A CA 1
ATOM 1064 C C . ASN A 1 129 ? -13.882 -2.980 8.639 1.00 96.62 129 ASN A C 1
ATOM 1066 O O . ASN A 1 129 ? -13.411 -2.913 7.504 1.00 96.62 129 ASN A O 1
ATOM 1070 N N . ILE A 1 130 ? -13.636 -2.037 9.560 1.00 97.12 130 ILE A N 1
ATOM 1071 C CA . ILE A 1 130 ? -12.772 -0.873 9.298 1.00 97.12 130 ILE A CA 1
ATOM 1072 C C . ILE A 1 130 ? -11.357 -1.324 8.937 1.00 97.12 130 ILE A C 1
ATOM 1074 O O . ILE A 1 130 ? -10.777 -0.811 7.980 1.00 97.12 130 ILE A O 1
ATOM 1078 N N . LEU A 1 131 ? -10.789 -2.252 9.712 1.00 96.69 131 LEU A N 1
ATOM 1079 C CA . LEU A 1 131 ? -9.416 -2.696 9.507 1.00 96.69 131 LEU A CA 1
ATOM 1080 C C . LEU A 1 131 ? -9.282 -3.567 8.255 1.00 96.69 131 LEU A C 1
ATOM 1082 O O . LEU A 1 131 ? -8.348 -3.321 7.497 1.00 96.69 131 LEU A O 1
ATOM 1086 N N . LYS A 1 132 ? -10.234 -4.470 7.968 1.00 94.88 132 LYS A N 1
ATOM 1087 C CA . LYS A 1 132 ? -10.253 -5.267 6.725 1.00 94.88 132 LYS A CA 1
ATOM 1088 C C . LYS A 1 132 ? -10.274 -4.383 5.479 1.00 94.88 132 LYS A C 1
ATOM 1090 O O . LYS A 1 132 ? -9.465 -4.576 4.574 1.00 94.88 132 LYS A O 1
ATOM 1095 N N . LEU A 1 133 ? -11.139 -3.367 5.434 1.00 94.62 133 LEU A N 1
ATOM 1096 C CA . LEU A 1 133 ? -11.169 -2.431 4.304 1.00 94.62 133 LEU A CA 1
ATOM 1097 C C . LEU A 1 133 ? -9.886 -1.589 4.221 1.00 94.62 133 LEU A C 1
ATOM 1099 O O . LEU A 1 133 ? -9.367 -1.341 3.137 1.00 94.62 133 LEU A O 1
ATOM 1103 N N . PHE A 1 134 ? -9.334 -1.169 5.359 1.00 92.69 134 PHE A N 1
ATOM 1104 C CA . PHE A 1 134 ? -8.103 -0.385 5.358 1.00 92.69 134 PHE A CA 1
ATOM 1105 C C . PH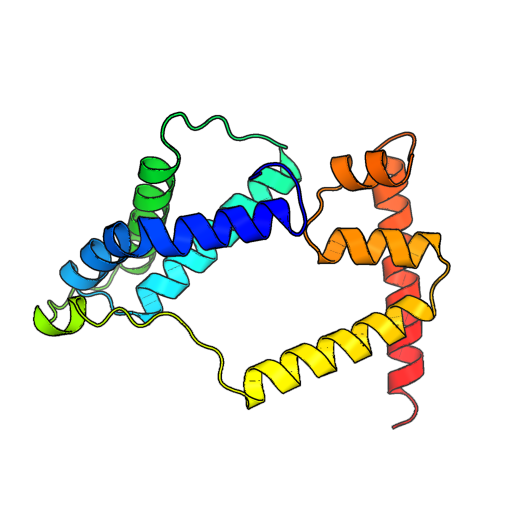E A 1 134 ? -6.904 -1.173 4.809 1.00 92.69 134 PHE A C 1
ATOM 1107 O O . PHE A 1 134 ? -6.189 -0.652 3.956 1.00 92.69 134 PHE A O 1
ATOM 1114 N N . VAL A 1 135 ? -6.693 -2.420 5.245 1.00 90.38 135 VAL A N 1
ATOM 1115 C CA . VAL A 1 135 ? -5.553 -3.233 4.775 1.00 90.38 135 VAL A CA 1
ATOM 1116 C C . VAL A 1 135 ? -5.712 -3.712 3.334 1.00 90.38 135 VAL A C 1
ATOM 1118 O O . VAL A 1 135 ? -4.720 -3.965 2.662 1.00 90.38 135 VAL A O 1
ATOM 1121 N N . THR A 1 136 ? -6.946 -3.792 2.832 1.00 88.81 136 THR A N 1
ATOM 1122 C CA . THR A 1 136 ? -7.225 -4.136 1.428 1.00 88.81 136 THR A CA 1
ATOM 1123 C C . THR A 1 136 ? -7.122 -2.934 0.482 1.00 88.81 136 THR A C 1
ATOM 1125 O O . THR A 1 136 ? -7.410 -3.058 -0.705 1.00 88.81 136 THR A O 1
ATOM 1128 N N . GLY A 1 137 ? -6.672 -1.772 0.966 1.00 88.06 137 GLY A N 1
ATOM 1129 C CA . GLY A 1 137 ? -6.315 -0.633 0.117 1.00 88.06 137 GLY A CA 1
ATOM 1130 C C . GLY A 1 137 ? -7.449 0.356 -0.158 1.00 88.06 137 GLY A C 1
ATOM 1131 O O . GLY A 1 137 ? -7.314 1.204 -1.043 1.00 88.06 137 GLY A O 1
ATOM 1132 N N . TYR A 1 138 ? -8.557 0.299 0.586 1.00 90.81 138 TYR A N 1
ATOM 1133 C CA . TYR A 1 138 ? -9.582 1.342 0.516 1.00 90.81 138 TYR A CA 1
ATOM 1134 C C . TYR A 1 138 ? -9.120 2.630 1.213 1.00 90.81 138 TYR A C 1
ATOM 1136 O O . TYR A 1 138 ? -8.596 2.621 2.333 1.00 90.81 138 TYR A O 1
ATOM 1144 N N . GLY A 1 139 ? -9.358 3.770 0.566 1.00 90.31 139 GLY A N 1
ATOM 1145 C CA . GLY A 1 139 ? -9.121 5.090 1.136 1.00 90.31 139 GLY A CA 1
ATOM 1146 C C . GLY A 1 139 ? -10.152 5.455 2.207 1.00 90.31 139 GLY A C 1
ATOM 1147 O O . GLY A 1 139 ? -11.271 4.948 2.225 1.00 90.31 139 GLY A O 1
ATOM 1148 N N . MET A 1 140 ? -9.813 6.386 3.106 1.00 91.12 140 MET A N 1
ATOM 1149 C CA . MET A 1 140 ? -10.701 6.752 4.227 1.00 91.12 140 MET A CA 1
ATOM 1150 C C . MET A 1 140 ? -12.072 7.273 3.768 1.00 91.12 140 MET A C 1
ATOM 1152 O O . MET A 1 140 ? -13.066 7.032 4.443 1.00 91.12 140 MET A O 1
ATOM 1156 N N . ARG A 1 141 ? -12.146 7.959 2.621 1.00 90.00 141 ARG A N 1
ATOM 1157 C CA . ARG A 1 141 ? -13.425 8.405 2.042 1.00 90.00 141 ARG A CA 1
ATOM 1158 C C . ARG A 1 141 ? -14.302 7.221 1.632 1.00 90.00 141 ARG A C 1
ATOM 1160 O O . ARG A 1 141 ? -15.468 7.177 2.005 1.00 90.00 141 ARG A O 1
ATOM 1167 N N . GLU A 1 142 ? -13.721 6.245 0.939 1.00 90.94 142 GLU A N 1
ATOM 1168 C CA . GLU A 1 142 ? -14.426 5.044 0.477 1.00 90.94 142 GLU A CA 1
ATOM 1169 C C . GLU A 1 142 ? -14.919 4.202 1.657 1.00 90.94 142 GLU A C 1
ATOM 1171 O O . GLU A 1 142 ? -16.061 3.750 1.675 1.00 90.94 142 GLU A O 1
ATOM 1176 N N . ILE A 1 143 ? -14.076 4.027 2.680 1.00 94.12 143 ILE A N 1
ATOM 1177 C CA . ILE A 1 143 ? -14.449 3.301 3.898 1.00 94.12 143 ILE A CA 1
ATOM 1178 C C . ILE A 1 143 ? -15.569 4.034 4.640 1.00 94.12 143 ILE A C 1
ATOM 1180 O O . ILE A 1 143 ? -16.509 3.389 5.101 1.00 94.12 143 ILE A O 1
ATOM 1184 N N . ALA A 1 144 ? -15.496 5.366 4.747 1.00 94.12 144 ALA A N 1
ATOM 1185 C CA . ALA A 1 144 ? -16.523 6.155 5.423 1.00 94.12 144 ALA A CA 1
ATOM 1186 C C . ALA A 1 144 ? -17.879 6.001 4.724 1.00 94.12 144 ALA A C 1
ATOM 1188 O O . ALA A 1 144 ? -18.875 5.763 5.398 1.00 94.12 144 ALA A O 1
ATOM 1189 N N . GLN A 1 145 ? -17.902 6.033 3.389 1.00 92.94 145 GLN A N 1
ATOM 1190 C CA . GLN A 1 145 ? -19.109 5.786 2.597 1.00 92.94 145 GLN A CA 1
ATOM 1191 C C . GLN A 1 145 ? -19.632 4.354 2.773 1.00 92.94 145 GLN A C 1
ATOM 1193 O O . GLN A 1 145 ? -20.804 4.163 3.090 1.00 92.94 145 GLN A O 1
ATOM 1198 N N . LYS A 1 146 ? -18.767 3.340 2.635 1.00 93.88 146 LYS A N 1
ATOM 1199 C CA . LYS A 1 146 ? -19.148 1.920 2.758 1.00 93.88 146 LYS A CA 1
ATOM 1200 C C . LYS A 1 146 ? -19.709 1.563 4.132 1.00 93.88 146 LYS A C 1
ATOM 1202 O O . LYS A 1 146 ? -20.599 0.727 4.226 1.00 93.88 146 LYS A O 1
ATOM 1207 N N . LEU A 1 147 ? -19.169 2.167 5.187 1.00 95.56 147 LEU A N 1
ATOM 1208 C CA . LEU A 1 147 ? -19.572 1.910 6.570 1.00 95.56 147 LEU A CA 1
ATOM 1209 C C . LEU A 1 147 ? -20.502 2.992 7.139 1.00 95.56 147 LEU A C 1
ATOM 1211 O O . LEU A 1 147 ? -20.739 2.997 8.344 1.00 95.56 147 LEU A O 1
ATOM 1215 N N . GLN A 1 148 ? -21.011 3.888 6.286 1.00 94.56 148 GLN A N 1
ATOM 1216 C CA . GLN A 1 148 ? -21.991 4.924 6.629 1.00 94.56 148 GLN A CA 1
ATOM 1217 C C . GLN A 1 148 ? -21.555 5.840 7.791 1.00 94.56 148 GLN A C 1
ATOM 1219 O O . GLN A 1 148 ? -22.350 6.228 8.645 1.00 94.56 148 GLN A O 1
ATOM 1224 N N . PHE A 1 149 ? -20.271 6.203 7.835 1.00 94.06 149 PHE A N 1
ATOM 1225 C CA . PHE A 1 149 ? -19.777 7.240 8.741 1.00 94.06 149 PHE A CA 1
ATOM 1226 C C . PHE A 1 149 ? -20.183 8.622 8.232 1.00 94.06 149 PHE A C 1
ATOM 1228 O O . PHE A 1 149 ? -20.108 8.896 7.035 1.00 94.06 149 PHE A O 1
ATOM 1235 N N . ARG A 1 150 ? -20.538 9.519 9.160 1.00 89.44 150 ARG A N 1
ATOM 1236 C CA . ARG A 1 150 ? -20.936 10.900 8.844 1.00 89.44 150 ARG A CA 1
ATOM 1237 C C . ARG A 1 150 ? -19.840 11.667 8.103 1.00 89.44 150 ARG A C 1
ATOM 1239 O O . ARG A 1 150 ? -20.130 12.446 7.203 1.00 89.44 150 ARG A O 1
ATOM 1246 N N . ASP A 1 151 ? -18.591 11.451 8.499 1.00 91.19 151 ASP A N 1
ATOM 1247 C CA . ASP A 1 151 ? -17.427 12.089 7.901 1.00 91.19 151 ASP A CA 1
ATOM 1248 C C . ASP A 1 151 ? -16.155 11.246 8.093 1.00 91.19 151 ASP A C 1
ATOM 1250 O O . ASP A 1 151 ? -16.094 10.288 8.876 1.00 91.19 151 ASP A O 1
ATOM 1254 N N . THR A 1 152 ? -15.104 11.612 7.359 1.00 92.75 152 THR A N 1
ATOM 1255 C CA . THR A 1 152 ? -13.815 10.914 7.404 1.00 92.75 152 THR A CA 1
ATOM 1256 C C . THR A 1 152 ? -13.058 11.103 8.715 1.00 92.75 152 THR A C 1
ATOM 1258 O O . THR A 1 152 ? -12.221 10.265 9.050 1.00 92.75 152 THR A O 1
ATOM 1261 N N . GLU A 1 153 ? -13.313 12.172 9.469 1.00 93.69 153 GLU A N 1
ATOM 1262 C CA . GLU A 1 153 ? -12.621 12.441 10.733 1.00 93.69 153 GLU A CA 1
ATOM 1263 C C . GLU A 1 153 ? -13.103 11.501 11.837 1.00 93.69 153 GLU A C 1
ATOM 1265 O O . GLU A 1 153 ? -12.297 10.934 12.585 1.00 93.69 153 GLU A O 1
ATOM 1270 N N . GLN A 1 154 ? -14.409 11.244 11.892 1.00 94.81 154 GLN A N 1
ATOM 1271 C CA . GLN A 1 154 ? -14.994 10.244 12.774 1.00 94.81 154 GLN A CA 1
ATOM 1272 C C . GLN A 1 154 ? -14.420 8.853 12.477 1.00 94.81 154 GLN A C 1
ATOM 1274 O O . GLN A 1 154 ? -14.011 8.145 13.406 1.00 94.81 154 GLN A O 1
ATOM 1279 N N . LEU A 1 155 ? -14.307 8.485 11.196 1.00 96.38 155 LEU A N 1
ATOM 1280 C CA . LEU A 1 155 ? -13.689 7.225 10.789 1.00 96.38 155 LEU A CA 1
ATOM 1281 C C . LEU A 1 155 ? -12.219 7.143 11.228 1.00 96.38 155 LEU A C 1
ATOM 1283 O O . LEU A 1 155 ? -11.822 6.133 11.808 1.00 96.38 155 LEU A O 1
ATOM 1287 N N . LYS A 1 156 ? -11.405 8.182 10.997 1.00 94.38 156 LYS A N 1
ATOM 1288 C CA . LYS A 1 156 ? -9.984 8.204 11.400 1.00 94.38 156 LYS A CA 1
ATOM 1289 C C . LYS A 1 156 ? -9.826 7.985 12.905 1.00 94.38 156 LYS A C 1
ATOM 1291 O O . LYS A 1 156 ? -9.034 7.137 13.327 1.00 94.38 156 LYS A O 1
ATOM 1296 N N . LYS A 1 157 ? -10.625 8.687 13.718 1.00 96.25 157 LYS A N 1
ATOM 1297 C CA . LYS A 1 157 ? -10.653 8.511 15.180 1.00 96.25 157 LYS A CA 1
ATOM 1298 C C . LYS A 1 157 ? -11.048 7.083 15.561 1.00 96.25 157 LYS A C 1
ATOM 1300 O O . LYS A 1 157 ? -10.429 6.491 16.448 1.00 96.25 157 LYS A O 1
ATOM 1305 N N . ARG A 1 158 ? -12.053 6.503 14.895 1.00 96.62 158 ARG A N 1
ATOM 1306 C CA . ARG A 1 158 ? -12.495 5.124 15.149 1.00 96.62 158 ARG A CA 1
ATOM 1307 C C . ARG A 1 158 ? -11.417 4.110 14.772 1.00 96.62 158 ARG A C 1
ATOM 1309 O O . ARG A 1 158 ? -11.070 3.285 15.613 1.00 96.62 158 ARG A O 1
ATOM 1316 N N . LYS A 1 159 ? -10.825 4.224 13.581 1.00 96.88 159 LYS A N 1
ATOM 1317 C CA . LYS A 1 159 ? -9.701 3.399 13.118 1.00 96.88 159 LYS A CA 1
ATOM 1318 C C . LYS A 1 159 ? -8.546 3.419 14.118 1.00 96.88 159 LYS A C 1
ATOM 1320 O O . LYS A 1 159 ? -8.055 2.358 14.488 1.00 96.88 159 LYS A O 1
ATOM 1325 N N . TYR A 1 160 ? -8.146 4.595 14.604 1.00 97.44 160 TYR A N 1
ATOM 1326 C CA . TYR A 1 160 ? -7.086 4.715 15.611 1.00 97.44 160 TYR A CA 1
ATOM 1327 C C . TYR A 1 160 ? -7.402 3.923 16.890 1.00 97.44 160 TYR A C 1
ATOM 1329 O O . TYR A 1 160 ? -6.555 3.187 17.399 1.00 97.44 160 TYR A O 1
ATOM 1337 N N . LYS A 1 161 ? -8.643 4.010 17.389 1.00 97.56 161 LYS A N 1
ATOM 1338 C CA . LYS A 1 161 ? -9.089 3.208 18.540 1.00 97.56 161 LYS A CA 1
ATOM 1339 C C . LYS A 1 161 ? -9.060 1.706 18.232 1.00 97.56 161 LYS A C 1
ATOM 1341 O O . LYS A 1 161 ? -8.615 0.938 19.078 1.00 97.56 161 LYS A O 1
ATOM 1346 N N . CYS A 1 162 ? -9.482 1.289 17.039 1.00 97.81 162 CYS A N 1
ATOM 1347 C CA . CYS A 1 162 ? -9.437 -0.114 16.618 1.00 97.81 162 CYS A CA 1
ATOM 1348 C C . CYS A 1 162 ? -8.000 -0.650 16.543 1.00 97.81 162 CYS A C 1
ATOM 1350 O O . CYS A 1 162 ? -7.734 -1.726 17.067 1.00 97.81 162 CYS A O 1
ATOM 1352 N N . LEU A 1 163 ? -7.054 0.126 16.002 1.00 97.12 163 LEU A N 1
ATOM 1353 C CA . LEU A 1 163 ? -5.630 -0.234 15.983 1.00 97.12 163 LEU A CA 1
ATOM 1354 C C . LEU A 1 163 ? -5.060 -0.401 17.397 1.00 97.12 163 LEU A C 1
ATOM 1356 O O . LEU A 1 163 ? -4.327 -1.351 17.658 1.00 97.12 163 LEU A O 1
ATOM 1360 N N . LYS A 1 164 ? -5.439 0.471 18.343 1.00 97.25 164 LYS A N 1
ATOM 1361 C CA . LYS A 1 164 ? -5.063 0.304 19.756 1.00 97.25 164 LYS A CA 1
ATOM 1362 C C . LYS A 1 164 ? -5.610 -0.990 20.359 1.00 97.25 164 LYS A C 1
ATOM 1364 O O . LYS A 1 164 ? -4.892 -1.644 21.109 1.00 97.25 164 LYS A O 1
ATOM 1369 N N . LYS A 1 165 ? -6.861 -1.352 20.057 1.00 96.56 165 LYS A N 1
ATOM 1370 C CA . LYS A 1 165 ? -7.453 -2.619 20.516 1.00 96.56 165 LYS A CA 1
ATOM 1371 C C . LYS A 1 165 ? -6.709 -3.818 19.929 1.00 96.56 165 LYS A C 1
ATOM 1373 O O . LYS A 1 165 ? -6.321 -4.699 20.685 1.00 96.56 165 LYS A O 1
ATOM 1378 N N . LEU A 1 166 ? -6.451 -3.806 18.621 1.00 96.44 166 LEU A N 1
ATOM 1379 C CA . LEU A 1 166 ? -5.711 -4.869 17.944 1.00 96.44 166 LEU A CA 1
ATOM 1380 C C . LEU A 1 166 ? -4.312 -5.046 18.546 1.00 96.44 166 LEU A C 1
ATOM 1382 O O . LEU A 1 166 ? -3.927 -6.159 18.880 1.00 96.44 166 LEU A O 1
ATOM 1386 N N . LYS A 1 167 ? -3.591 -3.943 18.794 1.00 95.75 167 LYS A N 1
ATOM 1387 C CA . LYS A 1 167 ? -2.282 -3.979 19.462 1.00 95.75 167 LYS A CA 1
ATOM 1388 C C . LYS A 1 167 ? -2.345 -4.669 20.830 1.00 95.75 167 LYS A C 1
ATOM 1390 O O . LYS A 1 167 ? -1.455 -5.446 21.147 1.00 95.75 167 LYS A O 1
ATOM 1395 N N . LYS A 1 168 ? -3.384 -4.412 21.633 1.00 95.31 168 LYS A N 1
ATOM 1396 C CA . LYS A 1 168 ? -3.564 -5.091 22.930 1.00 95.31 168 LYS A CA 1
ATOM 1397 C C . LYS A 1 168 ? -3.786 -6.597 22.772 1.00 95.31 168 LYS A C 1
ATOM 1399 O O . LYS A 1 168 ? -3.218 -7.358 23.542 1.00 95.31 168 LYS A O 1
ATOM 1404 N N . ILE A 1 169 ? -4.584 -7.010 21.785 1.00 94.06 169 ILE A N 1
ATOM 1405 C CA . ILE A 1 169 ? -4.849 -8.428 21.490 1.00 94.06 169 ILE A CA 1
ATOM 1406 C C . ILE A 1 169 ? -3.555 -9.148 21.102 1.00 94.06 169 ILE A C 1
ATOM 1408 O O . ILE A 1 169 ? -3.290 -10.228 21.618 1.00 94.06 169 ILE A O 1
ATOM 1412 N N . ILE A 1 170 ? -2.745 -8.528 20.239 1.00 93.25 170 ILE A N 1
ATOM 1413 C 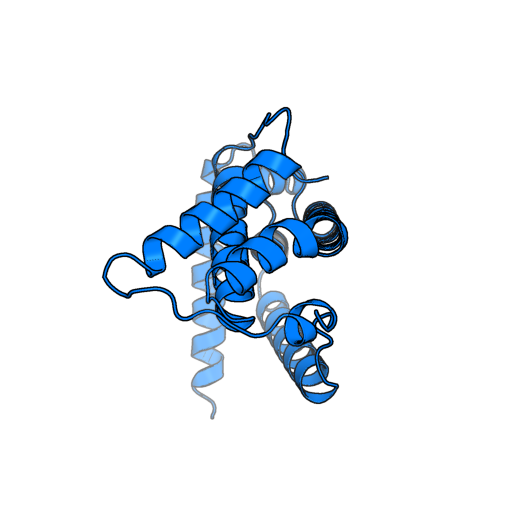CA . ILE A 1 170 ? -1.452 -9.075 19.809 1.00 93.25 170 ILE A CA 1
ATOM 1414 C C . ILE A 1 170 ? -0.514 -9.231 21.012 1.00 93.25 170 ILE A C 1
ATOM 1416 O O . ILE A 1 170 ? -0.036 -10.327 21.274 1.00 93.25 170 ILE A O 1
ATOM 1420 N N . LEU A 1 171 ? -0.323 -8.167 21.801 1.00 92.19 171 LEU A N 1
ATOM 1421 C CA . LEU A 1 171 ? 0.573 -8.202 22.964 1.00 92.19 171 LEU A CA 1
ATOM 1422 C C . LEU A 1 171 ? 0.132 -9.219 24.027 1.00 92.19 171 LEU A C 1
ATOM 1424 O O . LEU A 1 171 ? 0.976 -9.875 24.619 1.00 92.19 171 LEU A O 1
ATOM 1428 N N . ALA A 1 172 ? -1.175 -9.382 24.250 1.00 88.12 172 ALA A N 1
ATOM 1429 C CA . ALA A 1 172 ? -1.694 -10.383 25.182 1.00 88.12 172 ALA A CA 1
ATOM 1430 C C . ALA A 1 172 ? -1.503 -11.831 24.686 1.00 88.12 172 ALA A C 1
ATOM 1432 O O . ALA A 1 172 ? -1.462 -12.751 25.502 1.00 88.12 172 ALA A O 1
ATOM 1433 N N . GLY A 1 173 ? -1.411 -12.037 23.368 1.00 76.38 173 GLY A N 1
ATOM 1434 C CA . GLY A 1 173 ? -1.120 -13.334 22.753 1.00 76.38 173 GLY A CA 1
ATOM 1435 C C . GLY A 1 173 ? 0.365 -13.695 22.795 1.00 76.38 173 GLY A C 1
ATOM 1436 O O . GLY A 1 173 ? 0.693 -14.841 23.075 1.00 76.38 173 GLY A O 1
ATOM 1437 N N . SER A 1 174 ? 1.256 -12.716 22.602 1.00 63.81 174 SER A N 1
ATOM 1438 C CA . SER A 1 174 ? 2.715 -12.919 22.609 1.00 63.81 174 SER A CA 1
ATOM 1439 C C . SER A 1 174 ? 3.319 -13.183 23.995 1.00 63.81 174 SER A C 1
ATOM 1441 O O . SER A 1 174 ? 4.488 -13.528 24.081 1.00 63.81 174 SER A O 1
ATOM 1443 N N . SER A 1 175 ? 2.559 -13.017 25.084 1.00 53.81 175 SER A N 1
ATOM 1444 C CA . SER A 1 175 ? 3.017 -13.308 26.456 1.00 53.81 175 SER A CA 1
ATOM 1445 C C . SER A 1 175 ? 2.730 -14.746 26.924 1.00 53.81 175 SER A C 1
ATOM 1447 O O . SER A 1 175 ? 2.844 -15.018 28.116 1.00 53.81 175 SER A O 1
ATOM 1449 N N . ARG A 1 176 ? 2.302 -15.656 26.034 1.00 50.84 176 ARG A N 1
ATOM 1450 C CA . ARG A 1 176 ? 1.982 -17.066 26.362 1.00 50.84 176 ARG A CA 1
ATOM 1451 C C . ARG A 1 176 ? 2.856 -18.103 25.641 1.00 50.84 176 ARG A C 1
ATOM 1453 O O . ARG A 1 176 ? 2.495 -19.275 25.608 1.00 50.84 176 ARG A O 1
ATOM 1460 N N . THR A 1 177 ? 3.983 -17.676 25.094 1.00 39.72 177 THR A N 1
ATOM 1461 C CA . THR A 1 177 ? 5.037 -18.504 24.484 1.00 39.72 177 THR A CA 1
ATOM 1462 C C . THR A 1 177 ? 6.361 -18.079 25.073 1.00 39.72 177 THR A C 1
ATOM 1464 O O . THR A 1 177 ? 7.149 -18.975 25.427 1.00 39.72 177 THR A O 1
#

Secondary structure (DSSP, 8-state):
-TTSTTHHHHHHHHHHHHHHHHHHHHHHHHTT--HHHHHHHHHHHHHHHHHHHHHH-----TTHHHHHHHHHHHHHHHHTTTSPPPP--GGGGG--------HHHHHHHHHHHHHHHHHHHTS-HHHHHHHHHHHTT--HHHHHHHTT-S-HHHHHHHHHHHHHHHHHHHHHHHT--

Nearest PDB structures (foldseek):
  6jcy-assembly1_F  TM=4.117E-01  e=3.100E-02  Mycobacterium tuberculosis H37Rv
  8z6g-assembly1_B  TM=3.931E-01  e=3.666E-01  Pseudomonas aeruginosa
  6lts-assembly1_F  TM=4.406E-01  e=3.666E-01  Thermus thermophilus HB8
  8x6g-assembly1_H  TM=3.735E-01  e=7.367E-01  Staphylococcus aureus
  1or7-assembly3_A  TM=3.327E-01  e=1.073E+00  Escherichia coli

Mean predicted aligned error: 8.34 Å

Solvent-accessible surface area (backbone atoms only — not comparable to full-atom values): 10063 Å² total; per-residue (Å²): 84,80,84,40,44,36,67,45,25,52,50,45,50,55,50,48,52,73,72,48,42,67,68,39,42,53,54,42,34,67,56,31,42,54,72,66,53,42,54,51,21,42,50,52,46,51,52,56,48,51,53,42,36,51,73,66,76,53,83,93,55,96,51,56,68,61,50,50,41,48,48,27,51,53,47,41,55,61,74,41,72,91,55,85,68,55,80,60,68,81,74,68,71,80,65,74,72,77,92,70,80,54,74,66,58,52,47,54,56,49,51,56,48,51,54,51,51,58,59,38,68,76,42,57,71,68,47,29,53,54,49,55,44,46,77,45,54,34,27,58,65,57,49,16,62,78,69,69,42,97,41,52,66,62,43,52,57,48,51,54,52,36,53,54,50,49,52,52,54,51,57,66,56,68,74,78,118

Sequence (177 aa):
MLYEGGEARKQAWKYMYKTWRVDYSRFILKSGGNQDEVDDALSQVCMEFENRVIATNKPPIENLRGYLVQCVKNKWRKTKKGTPPTARDINDYLNIKDYKPNPEEILIITENKMEFDSLLDKLDRQCNNILKLFVTGYGMREIAQKLQFRDTEQLKKRKYKCLKKLKKIILAGSSRT

Foldseek 3Di:
DCLAFFPVVVVVVVVLCVPQLLLLLVVQLQQQHDPVLLVVLLVVLVVVSLVCSLVPVDDPDVCPSVVSSVSSNVSSVVVCVPPHHDGDDPVVSVCPDDDDDDPVSVVVVVVVVVVVLVLLVPDDPLLSLLVVRVVRSHHLVRSCVVSVPPDSVVSVVVNVVSVVVSVVSVVVVVVPD

pLDDT: mean 83.79, std 13.41, range [39.72, 97.81]